Protein AF-A0AAJ1EVX5-F1 (afdb_monomer)

Organism: Mediterraneibacter gnavus (NCBI:txid33038)

Sequence (217 aa):
MYGNIDMERTAILLKELFDGSGYTVKDIQKILHLSCPQPIYRWFRGSILPSVDHLYVLSRLLKVRASLVFRWDTHLTKIKRRNVVFIVNASNRYTIAMTDIEPRNWNYYTMYISRVIHGVMQEMGYSEDQIGLYFKMSGDTTVTKTHGRKSVGGINRMVMNAQYFGEKLEKEAKYQWELSEYLNRDICQPEGFDAYGYPSELFKLDMERLVCCIVDI

Secondary structure (DSSP, 8-state):
-PPPP-HHHHHHHHHHHHHTTT--HHHHHHHTT-SSSHHHHHHTTTSSPPPHHHHHHHHHHHHHHHHHHT-EEEEEEEETTEEEEEEEETTT--EEEEES---S-HHHHHHHHHHHHHHHHHHTT--HHHHHHHHHHH-S--------HHHHHHHHHHHHHHGGGTTTS-SS-SB-HHHHHHHTTS-B--TT-SS-B-HHHHHHHHHHHHHHTTTT-

Radius of gyration: 20.0 Å; Cα contacts (8 Å, |Δi|>4): 231; chains: 1; bounding box: 47×36×56 Å

Structure (mmCIF, N/CA/C/O backbone):
data_AF-A0AAJ1EVX5-F1
#
_entry.id   AF-A0AAJ1EVX5-F1
#
loop_
_atom_site.group_PDB
_atom_site.id
_atom_site.type_symbol
_atom_site.label_atom_id
_atom_site.label_alt_id
_atom_site.label_comp_id
_atom_site.label_asym_id
_atom_site.label_entity_id
_atom_site.label_seq_id
_atom_site.pdbx_PDB_ins_code
_atom_site.Cartn_x
_atom_site.Cartn_y
_atom_site.Cartn_z
_atom_site.occupancy
_atom_site.B_iso_or_equiv
_atom_site.auth_seq_id
_atom_site.auth_comp_id
_atom_site.auth_asym_id
_atom_site.auth_atom_id
_atom_site.pdbx_PDB_model_num
ATOM 1 N N . MET A 1 1 ? 24.292 -22.771 -27.213 1.00 36.00 1 MET A N 1
ATOM 2 C CA . MET A 1 1 ? 24.251 -21.392 -27.743 1.00 36.00 1 MET A CA 1
ATOM 3 C C . MET A 1 1 ? 23.361 -20.585 -26.820 1.00 36.00 1 MET A C 1
ATOM 5 O O . MET A 1 1 ? 22.199 -20.945 -26.691 1.00 36.00 1 MET A O 1
ATOM 9 N N . TYR A 1 2 ? 23.892 -19.576 -26.128 1.00 45.59 2 TYR A N 1
ATOM 10 C CA . TYR A 1 2 ? 23.033 -18.589 -25.471 1.00 45.59 2 TYR A CA 1
ATOM 11 C C . TYR A 1 2 ? 22.280 -17.843 -26.577 1.00 45.59 2 TYR A C 1
ATOM 13 O O . TYR A 1 2 ? 22.913 -17.387 -27.530 1.00 45.59 2 TYR A O 1
ATOM 21 N N . GLY A 1 3 ? 20.947 -17.805 -26.509 1.00 57.31 3 GLY A N 1
ATOM 22 C CA . GLY A 1 3 ? 20.143 -17.036 -27.458 1.00 57.31 3 GLY A CA 1
ATOM 23 C C . GLY A 1 3 ? 20.587 -15.575 -27.439 1.00 57.31 3 GLY A C 1
ATOM 24 O O . GLY A 1 3 ? 20.873 -15.041 -26.367 1.00 57.31 3 GLY A O 1
ATOM 25 N N . ASN A 1 4 ? 20.698 -14.952 -28.615 1.00 74.00 4 ASN A N 1
ATOM 26 C CA . ASN A 1 4 ? 20.975 -13.520 -28.710 1.00 74.00 4 ASN A CA 1
ATOM 27 C C . ASN A 1 4 ? 19.974 -12.758 -27.833 1.00 7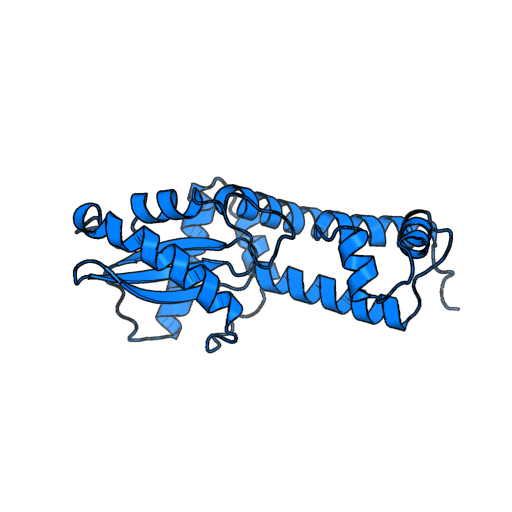4.00 4 ASN A C 1
ATOM 29 O O . ASN A 1 4 ? 18.768 -12.980 -27.938 1.00 74.00 4 ASN A O 1
ATOM 33 N N . ILE A 1 5 ? 20.484 -11.890 -26.957 1.00 74.44 5 ILE A N 1
ATOM 34 C CA . ILE A 1 5 ? 19.647 -11.033 -26.117 1.00 74.44 5 ILE A CA 1
ATOM 35 C C . ILE A 1 5 ? 18.904 -10.069 -27.041 1.00 74.44 5 ILE A C 1
ATOM 37 O O . ILE A 1 5 ? 19.527 -9.303 -27.777 1.00 74.44 5 ILE A O 1
ATOM 41 N N . ASP A 1 6 ? 17.576 -10.116 -26.997 1.00 85.00 6 ASP A N 1
ATOM 42 C CA . ASP A 1 6 ? 16.721 -9.180 -27.716 1.00 85.00 6 ASP A CA 1
ATOM 43 C C . ASP A 1 6 ? 16.747 -7.826 -26.995 1.00 85.00 6 ASP A C 1
ATOM 45 O O . ASP A 1 6 ? 16.141 -7.633 -25.936 1.00 85.00 6 ASP A O 1
ATOM 49 N N . MET A 1 7 ? 17.517 -6.898 -27.558 1.00 83.56 7 MET A N 1
ATOM 50 C CA . MET A 1 7 ? 17.726 -5.554 -27.021 1.00 83.56 7 MET A CA 1
ATOM 51 C C . MET A 1 7 ? 16.438 -4.731 -26.970 1.00 83.56 7 MET A C 1
ATOM 53 O O . MET A 1 7 ? 16.268 -3.920 -26.060 1.00 83.56 7 MET A O 1
ATOM 57 N N . GLU A 1 8 ? 15.540 -4.931 -27.934 1.00 85.25 8 GLU A N 1
ATOM 58 C CA . GLU A 1 8 ? 14.295 -4.179 -28.051 1.00 85.25 8 GLU A CA 1
ATOM 59 C C . GLU A 1 8 ? 13.296 -4.656 -27.000 1.00 85.25 8 GLU A C 1
ATOM 61 O O . GLU A 1 8 ? 12.806 -3.851 -26.205 1.00 85.25 8 GLU A O 1
ATOM 66 N N . ARG A 1 9 ? 13.106 -5.975 -26.881 1.00 82.44 9 ARG A N 1
ATOM 67 C CA . ARG A 1 9 ? 12.288 -6.556 -25.805 1.00 82.44 9 ARG A CA 1
ATOM 68 C C . ARG A 1 9 ? 12.836 -6.227 -24.424 1.00 82.44 9 ARG A C 1
ATOM 70 O O . ARG A 1 9 ? 12.069 -5.909 -23.523 1.00 82.44 9 ARG A O 1
ATOM 77 N N . THR A 1 10 ? 14.158 -6.252 -24.253 1.00 83.50 10 THR A N 1
ATOM 78 C CA . THR A 1 10 ? 14.783 -5.899 -22.969 1.00 83.50 10 THR A CA 1
ATOM 79 C C . THR A 1 10 ? 14.535 -4.434 -22.607 1.00 83.50 10 THR A C 1
ATOM 81 O O . THR A 1 10 ? 14.306 -4.121 -21.440 1.00 83.50 10 THR A O 1
ATOM 84 N N . ALA A 1 11 ? 14.560 -3.527 -23.586 1.00 86.00 11 ALA A N 1
ATOM 85 C CA . ALA A 1 11 ? 14.279 -2.112 -23.371 1.00 86.00 11 ALA A CA 1
ATOM 86 C C . ALA A 1 11 ? 12.820 -1.849 -22.992 1.00 86.00 11 ALA A C 1
ATOM 88 O O . ALA A 1 11 ? 12.575 -1.069 -22.070 1.00 86.00 11 ALA A O 1
ATOM 89 N N . ILE A 1 12 ? 11.884 -2.513 -23.679 1.00 85.00 12 ILE A N 1
ATOM 90 C CA . ILE A 1 12 ? 10.448 -2.463 -23.380 1.00 85.00 12 ILE A CA 1
ATOM 91 C C . ILE A 1 12 ? 10.212 -2.946 -21.949 1.00 85.00 12 ILE A C 1
ATOM 93 O O . ILE A 1 12 ? 9.718 -2.175 -21.130 1.00 85.00 12 ILE A O 1
ATOM 97 N N . LEU A 1 13 ? 10.708 -4.141 -21.615 1.00 81.94 13 LEU A N 1
ATOM 98 C CA . LEU A 1 13 ? 10.552 -4.727 -20.286 1.00 81.94 13 LEU A CA 1
ATOM 99 C C . LEU A 1 13 ? 11.166 -3.848 -19.190 1.00 81.94 13 LEU A C 1
ATOM 101 O O . LEU A 1 13 ? 10.558 -3.634 -18.145 1.00 81.94 13 LEU A O 1
ATOM 105 N N . LEU A 1 14 ? 12.374 -3.313 -19.404 1.00 83.38 14 LEU A N 1
ATOM 106 C CA . LEU A 1 14 ? 12.984 -2.390 -18.445 1.00 83.38 14 LEU A CA 1
ATOM 107 C C . LEU A 1 14 ? 12.084 -1.177 -18.230 1.00 83.38 14 LEU A C 1
ATOM 109 O O . LEU A 1 14 ? 11.813 -0.824 -17.086 1.00 83.38 14 LEU A O 1
ATOM 113 N N . LYS A 1 15 ? 11.615 -0.552 -19.310 1.00 83.88 15 LYS A N 1
ATOM 114 C CA . LYS A 1 15 ? 10.770 0.635 -19.230 1.00 83.88 15 LYS A CA 1
ATOM 115 C C . LYS A 1 15 ? 9.461 0.347 -18.489 1.00 83.88 15 LYS A C 1
ATOM 117 O O . LYS A 1 15 ? 9.135 1.096 -17.576 1.00 83.88 15 LYS A O 1
ATOM 122 N N . GLU A 1 16 ? 8.783 -0.755 -18.793 1.00 77.44 16 GLU A N 1
ATOM 123 C CA . GLU A 1 16 ? 7.558 -1.186 -18.103 1.00 77.44 16 GLU A CA 1
ATOM 124 C C . GLU A 1 16 ? 7.793 -1.440 -16.613 1.00 77.44 16 GLU A C 1
ATOM 126 O O . GLU A 1 16 ? 7.030 -0.965 -15.773 1.00 77.44 16 GLU A O 1
ATOM 131 N N . LEU A 1 17 ? 8.894 -2.107 -16.256 1.00 75.06 17 LEU A N 1
ATOM 132 C CA . LEU A 1 17 ? 9.275 -2.320 -14.860 1.00 75.06 17 LEU A CA 1
ATOM 133 C C . LEU A 1 17 ? 9.544 -0.997 -14.128 1.00 75.06 17 LEU A C 1
ATOM 135 O O . LEU A 1 17 ? 9.236 -0.867 -12.943 1.00 75.06 17 LEU A O 1
ATOM 139 N N . PHE A 1 18 ? 10.113 0.007 -14.797 1.00 78.00 18 PHE A N 1
ATOM 140 C CA . PHE A 1 18 ? 10.318 1.324 -14.194 1.00 78.00 18 PHE A CA 1
ATOM 141 C C . PHE A 1 18 ? 9.024 2.124 -14.074 1.00 78.00 18 PHE A C 1
ATOM 143 O O . PHE A 1 18 ? 8.750 2.646 -12.992 1.00 78.00 18 PHE A O 1
ATOM 150 N N . ASP A 1 19 ? 8.210 2.158 -15.123 1.00 72.19 19 ASP A N 1
ATOM 151 C CA . ASP A 1 19 ? 6.930 2.865 -15.146 1.00 72.19 19 ASP A CA 1
ATOM 152 C C . ASP A 1 19 ? 5.967 2.263 -14.104 1.00 72.19 19 ASP A C 1
ATOM 154 O O . ASP A 1 19 ? 5.423 2.978 -13.259 1.00 72.19 19 ASP A O 1
ATOM 158 N N . GLY A 1 20 ? 5.860 0.932 -14.068 1.00 64.94 20 GLY A N 1
ATOM 159 C CA . GLY A 1 20 ? 5.059 0.171 -13.104 1.00 64.94 20 GLY A CA 1
ATOM 160 C C . GLY A 1 20 ? 5.637 0.148 -11.691 1.00 64.94 20 GLY A C 1
ATOM 161 O O . GLY A 1 20 ? 4.958 -0.226 -10.741 1.00 64.94 20 GLY A O 1
ATOM 162 N N . SER A 1 21 ? 6.873 0.599 -11.508 1.00 67.19 21 SER A N 1
ATOM 163 C CA . SER A 1 21 ? 7.402 0.808 -10.174 1.00 67.19 21 SER A CA 1
ATOM 164 C C . SER A 1 21 ? 7.174 2.271 -9.757 1.00 67.19 21 SER A C 1
ATOM 166 O O . SER A 1 21 ? 6.907 2.536 -8.597 1.00 67.19 21 SER A O 1
ATOM 168 N N . GLY A 1 22 ? 7.213 3.267 -10.633 1.00 66.06 22 GLY A N 1
ATOM 169 C CA . GLY A 1 22 ? 7.030 4.668 -10.224 1.00 66.06 22 GLY A CA 1
ATOM 170 C C . GLY A 1 22 ? 8.304 5.354 -9.730 1.00 66.06 22 GLY A C 1
ATOM 171 O O . GLY A 1 22 ? 8.199 6.396 -9.092 1.00 66.06 22 GLY A O 1
ATOM 172 N N . TYR A 1 23 ? 9.484 4.796 -10.045 1.00 75.38 23 TYR A N 1
ATOM 173 C CA . TYR A 1 23 ? 10.749 5.529 -9.942 1.00 75.38 23 TYR A CA 1
ATOM 174 C C . TYR A 1 23 ? 10.870 6.526 -11.089 1.00 75.38 23 TYR A C 1
ATOM 176 O O . TYR A 1 23 ? 10.710 6.154 -12.253 1.00 75.38 23 TYR A O 1
ATOM 184 N N . THR A 1 24 ? 11.260 7.767 -10.800 1.00 82.50 24 THR A N 1
ATOM 185 C CA . THR A 1 24 ? 11.613 8.695 -11.879 1.00 82.50 24 THR A CA 1
ATOM 186 C C . THR A 1 24 ? 13.023 8.417 -12.406 1.00 82.50 24 THR A C 1
ATOM 188 O O . THR A 1 24 ? 13.892 7.891 -11.706 1.00 82.50 24 THR A O 1
ATOM 191 N N . VAL A 1 25 ? 13.317 8.871 -13.629 1.00 88.50 25 VAL A N 1
ATOM 192 C CA . VAL A 1 25 ? 14.681 8.820 -14.193 1.00 88.50 25 VAL A CA 1
ATOM 193 C C . VAL A 1 25 ? 15.708 9.498 -13.273 1.00 88.50 25 VAL A C 1
ATOM 195 O O . VAL A 1 25 ? 16.851 9.049 -13.193 1.00 88.50 25 VAL A O 1
ATOM 198 N N . LYS A 1 26 ? 15.315 10.547 -12.535 1.00 85.38 26 LYS A N 1
ATOM 199 C CA . LYS A 1 26 ? 16.205 11.234 -11.585 1.00 85.38 26 LYS A CA 1
ATOM 200 C C . LYS A 1 26 ? 16.541 10.364 -10.375 1.00 85.38 26 LYS A C 1
ATOM 202 O O . LYS A 1 26 ? 17.670 10.431 -9.890 1.00 85.38 26 LYS A O 1
ATOM 207 N N . ASP A 1 27 ? 15.599 9.560 -9.897 1.00 84.00 27 ASP A N 1
ATOM 208 C CA . ASP A 1 27 ? 15.819 8.671 -8.754 1.00 84.00 27 ASP A CA 1
ATOM 209 C C . ASP A 1 27 ? 16.742 7.528 -9.153 1.00 84.00 27 ASP A C 1
ATOM 211 O O . ASP A 1 27 ? 17.748 7.286 -8.489 1.00 84.00 27 ASP A O 1
ATOM 215 N N . ILE A 1 28 ? 16.491 6.927 -10.317 1.00 88.06 28 ILE A N 1
ATOM 216 C CA . ILE A 1 28 ? 17.347 5.883 -10.892 1.00 88.06 28 ILE A CA 1
ATOM 217 C C . ILE A 1 28 ? 18.766 6.416 -11.099 1.00 88.06 28 ILE A C 1
ATOM 219 O O . ILE A 1 28 ? 19.732 5.759 -10.719 1.00 88.06 28 ILE A O 1
ATOM 223 N N . GLN A 1 29 ? 18.907 7.629 -11.641 1.00 92.38 29 GLN A N 1
ATOM 224 C CA . GLN A 1 29 ? 20.209 8.267 -11.818 1.00 92.38 29 GLN A CA 1
ATOM 225 C C . GLN A 1 29 ? 20.957 8.392 -10.484 1.00 92.38 29 GLN A C 1
ATOM 227 O O . GLN A 1 29 ? 22.133 8.040 -10.409 1.00 92.38 29 GLN A O 1
ATOM 232 N N . LYS A 1 30 ? 20.287 8.881 -9.432 1.00 88.56 30 LYS A N 1
ATOM 233 C CA . LYS A 1 30 ? 20.889 9.052 -8.102 1.00 88.56 30 LYS A CA 1
ATOM 234 C C . LYS A 1 30 ? 21.264 7.719 -7.464 1.00 88.56 30 LYS A C 1
ATOM 236 O O . LYS A 1 30 ? 22.359 7.613 -6.920 1.00 88.56 30 LYS A O 1
ATOM 241 N N . ILE A 1 31 ? 20.382 6.722 -7.532 1.00 87.75 31 ILE A N 1
ATOM 242 C CA . ILE A 1 31 ? 20.588 5.408 -6.910 1.00 87.75 31 ILE A CA 1
ATOM 243 C C . ILE A 1 31 ? 21.719 4.642 -7.601 1.00 87.75 31 ILE A C 1
ATOM 245 O O . ILE A 1 31 ? 22.522 3.994 -6.939 1.00 87.75 31 ILE A O 1
ATOM 249 N N . LEU A 1 32 ? 21.805 4.741 -8.928 1.00 89.94 32 LEU A N 1
ATOM 250 C CA . LEU A 1 32 ? 22.880 4.130 -9.708 1.00 89.94 32 LEU A CA 1
ATOM 251 C C . LEU A 1 32 ? 24.155 4.986 -9.745 1.00 89.94 32 LEU A C 1
ATOM 253 O O . LEU A 1 32 ? 25.101 4.628 -10.438 1.00 89.94 32 LEU A O 1
ATOM 257 N N . HIS A 1 33 ? 24.185 6.116 -9.030 1.00 90.88 33 HIS A N 1
ATOM 258 C CA . HIS A 1 33 ? 25.313 7.051 -8.998 1.00 90.88 33 HIS A CA 1
ATOM 259 C C . HIS A 1 33 ? 25.796 7.486 -10.395 1.00 90.88 33 HIS A C 1
ATOM 261 O O . HIS A 1 33 ? 26.986 7.698 -10.631 1.00 90.88 33 HIS A O 1
ATOM 267 N N . LEU A 1 34 ? 24.863 7.642 -11.338 1.00 92.31 34 LEU A N 1
ATOM 268 C CA . LEU A 1 34 ? 25.168 8.072 -12.697 1.00 92.31 34 LEU A CA 1
ATOM 269 C C . LEU A 1 34 ? 25.398 9.585 -12.744 1.00 92.31 34 LEU A C 1
ATOM 271 O O . LEU A 1 34 ? 24.609 10.381 -12.226 1.00 92.31 34 LEU A O 1
ATOM 275 N N . SER A 1 35 ? 26.444 9.998 -13.457 1.00 93.56 35 SER A N 1
ATOM 276 C CA . SER A 1 35 ? 26.771 11.415 -13.656 1.00 93.56 35 SER A CA 1
ATOM 277 C C . SER A 1 35 ? 25.670 12.192 -14.388 1.00 93.56 35 SER A C 1
ATOM 279 O O . SER A 1 35 ? 25.504 13.389 -14.167 1.00 93.56 35 SER A O 1
ATOM 281 N N . CYS A 1 36 ? 24.892 11.522 -15.240 1.00 93.25 36 CYS A N 1
ATOM 282 C CA . CYS A 1 36 ? 23.789 12.107 -15.998 1.00 93.25 36 CYS A CA 1
ATOM 283 C C . CYS A 1 36 ? 22.684 11.063 -16.263 1.00 93.25 36 CYS A C 1
ATOM 285 O O . CYS A 1 36 ? 22.958 9.864 -16.210 1.00 93.25 36 CYS A O 1
ATOM 287 N N . PRO A 1 37 ? 21.445 11.478 -16.590 1.00 95.06 37 PRO A N 1
ATOM 288 C CA . PRO A 1 37 ? 20.340 10.551 -16.859 1.00 95.06 37 PRO A CA 1
ATOM 289 C C . PRO A 1 37 ? 20.429 9.881 -18.242 1.00 95.06 37 PRO A C 1
ATOM 291 O O . PRO A 1 37 ? 19.661 8.972 -18.551 1.00 95.06 37 PRO A O 1
ATOM 294 N N . GLN A 1 38 ? 21.363 10.317 -19.095 1.00 94.88 38 GLN A N 1
ATOM 295 C CA . GLN A 1 38 ? 21.459 9.884 -20.489 1.00 94.88 38 GLN A CA 1
ATOM 296 C C . GLN A 1 38 ? 21.607 8.364 -20.689 1.00 94.88 38 GLN A C 1
ATOM 298 O O . GLN A 1 38 ? 20.997 7.854 -21.630 1.00 94.88 38 GLN A O 1
ATOM 303 N N . PRO A 1 39 ? 22.369 7.611 -19.867 1.00 93.81 39 PRO A N 1
ATOM 304 C CA . PRO A 1 39 ? 22.440 6.155 -19.990 1.00 93.81 39 PRO A CA 1
ATOM 305 C C . PRO A 1 39 ? 21.071 5.482 -19.835 1.00 93.81 39 PRO A C 1
ATOM 307 O O . PRO A 1 39 ? 20.754 4.580 -20.601 1.00 93.81 39 PRO A O 1
ATOM 310 N N . ILE A 1 40 ? 20.224 5.984 -18.932 1.00 93.25 40 ILE A N 1
ATOM 311 C CA . ILE A 1 40 ? 18.890 5.430 -18.664 1.00 93.25 40 ILE A CA 1
ATOM 312 C C . ILE A 1 40 ? 17.988 5.582 -19.892 1.00 93.25 40 ILE A C 1
ATOM 314 O O . ILE A 1 40 ? 17.377 4.617 -20.344 1.00 93.25 40 ILE A O 1
ATOM 318 N N . TYR A 1 41 ? 17.973 6.766 -20.513 1.00 93.12 41 TYR A N 1
ATOM 319 C CA . TYR A 1 41 ? 17.218 6.975 -21.753 1.00 93.12 41 TYR A CA 1
ATOM 320 C C . TYR A 1 41 ? 17.713 6.100 -22.909 1.00 93.12 41 TYR A C 1
ATOM 322 O O . TYR A 1 41 ? 16.924 5.719 -23.771 1.00 93.12 41 TYR A O 1
ATOM 330 N N . ARG A 1 42 ? 19.011 5.773 -22.945 1.00 93.44 42 ARG A N 1
ATOM 331 C CA . ARG A 1 42 ? 19.566 4.846 -23.938 1.00 93.44 42 ARG A CA 1
ATOM 332 C C . ARG A 1 42 ? 19.125 3.403 -23.693 1.00 93.44 42 ARG A C 1
ATOM 334 O O . ARG A 1 42 ? 18.879 2.706 -24.679 1.00 93.44 42 ARG A O 1
ATOM 341 N N . TRP A 1 43 ? 18.976 2.989 -22.431 1.00 93.50 43 TRP A N 1
ATOM 342 C CA . TRP A 1 43 ? 18.411 1.686 -22.057 1.00 93.50 43 TRP A CA 1
ATOM 343 C C . TRP A 1 43 ? 16.966 1.555 -22.531 1.00 93.50 43 TRP A C 1
ATOM 345 O O . TRP A 1 43 ? 16.638 0.587 -23.203 1.00 93.50 43 TRP A O 1
ATOM 355 N N . PHE A 1 44 ? 16.132 2.573 -22.298 1.00 90.44 44 PHE A N 1
ATOM 356 C CA . PHE A 1 44 ? 14.719 2.569 -22.716 1.00 90.44 44 PHE A CA 1
ATOM 357 C C . PHE A 1 44 ? 14.508 2.595 -24.232 1.00 90.44 44 PHE A C 1
ATOM 359 O O . PHE A 1 44 ? 13.405 2.347 -24.704 1.00 90.44 44 PHE A O 1
ATOM 366 N N . ARG A 1 45 ? 15.553 2.913 -25.001 1.00 90.88 45 ARG A N 1
ATOM 367 C CA . ARG A 1 45 ? 15.546 2.880 -26.470 1.00 90.88 45 ARG A CA 1
ATOM 368 C C . ARG A 1 45 ? 16.226 1.634 -27.045 1.00 90.88 45 ARG A C 1
ATOM 370 O O . ARG A 1 45 ? 16.440 1.586 -28.249 1.00 90.88 45 ARG A O 1
ATOM 377 N N . GLY A 1 46 ? 16.669 0.692 -26.207 1.00 89.56 46 GLY A N 1
ATOM 378 C CA . GLY A 1 46 ? 17.369 -0.523 -26.651 1.00 89.56 46 GLY A CA 1
ATOM 379 C C . GLY A 1 46 ? 18.735 -0.273 -27.287 1.00 89.56 46 GLY A C 1
ATOM 380 O O . GLY A 1 46 ? 19.296 -1.158 -27.920 1.00 89.56 46 GLY A O 1
ATOM 381 N N . SER A 1 47 ? 19.296 0.927 -27.118 1.00 90.75 47 SER A N 1
ATOM 382 C CA . SER A 1 47 ? 20.571 1.304 -27.747 1.00 90.75 47 SER A CA 1
ATOM 383 C C . SER A 1 47 ? 21.801 0.822 -26.972 1.00 90.75 47 SER A C 1
ATOM 385 O O . SER A 1 47 ? 22.894 0.748 -27.526 1.00 90.75 47 SER A O 1
ATOM 387 N N . ILE A 1 48 ? 21.636 0.508 -25.685 1.00 90.56 48 ILE A N 1
ATOM 388 C CA . ILE A 1 48 ? 22.660 -0.083 -24.816 1.00 90.56 48 ILE A CA 1
ATOM 389 C C . ILE A 1 48 ? 21.968 -0.816 -23.661 1.00 90.56 48 ILE A C 1
ATOM 391 O O . ILE A 1 48 ? 20.851 -0.452 -23.301 1.00 90.56 48 ILE A O 1
ATOM 395 N N . LEU A 1 49 ? 22.614 -1.825 -23.071 1.00 87.69 49 LEU A N 1
ATOM 396 C CA . LEU A 1 49 ? 22.137 -2.463 -21.839 1.00 87.69 49 LEU A CA 1
ATOM 397 C C . LEU A 1 49 ? 22.739 -1.790 -20.598 1.00 87.69 49 LEU A C 1
ATOM 399 O O . LEU A 1 49 ? 23.845 -1.240 -20.666 1.00 87.69 49 LEU A O 1
ATOM 403 N N . PRO A 1 50 ? 22.058 -1.845 -19.441 1.00 90.44 50 PRO A N 1
ATOM 404 C CA . PRO A 1 50 ? 22.716 -1.576 -18.173 1.00 90.44 50 PRO A CA 1
ATOM 405 C C . PRO A 1 50 ? 23.827 -2.612 -17.939 1.00 90.44 50 PRO A C 1
ATOM 407 O O . PRO A 1 50 ? 23.747 -3.747 -18.411 1.00 90.44 50 PRO A O 1
ATOM 410 N N . SER A 1 51 ? 24.875 -2.230 -17.207 1.00 91.38 51 SER A N 1
ATOM 411 C CA . SER A 1 51 ? 25.901 -3.186 -16.779 1.00 91.38 51 SER A CA 1
ATOM 412 C C . SER A 1 51 ? 25.293 -4.255 -15.868 1.00 91.38 51 SER A C 1
ATOM 414 O O . SER A 1 51 ? 24.218 -4.056 -15.300 1.00 91.38 51 SER A O 1
ATOM 416 N N . VAL A 1 52 ? 26.003 -5.368 -15.672 1.00 86.50 52 VAL A N 1
ATOM 417 C CA . VAL A 1 52 ? 25.584 -6.418 -14.726 1.00 86.50 52 VAL A CA 1
ATOM 418 C C . VAL A 1 52 ? 25.377 -5.845 -13.320 1.00 86.50 52 VAL A C 1
ATOM 420 O O . VAL A 1 52 ? 24.382 -6.167 -12.676 1.00 86.50 52 VAL A O 1
ATOM 423 N N . ASP A 1 53 ? 26.243 -4.928 -12.879 1.00 87.75 53 ASP A N 1
ATOM 424 C CA . ASP A 1 53 ? 26.108 -4.260 -11.579 1.00 87.75 53 ASP A CA 1
ATOM 425 C C . ASP A 1 53 ? 24.844 -3.398 -11.503 1.00 87.75 53 ASP A C 1
ATOM 427 O O . ASP A 1 53 ? 24.085 -3.484 -10.535 1.00 87.75 53 ASP A O 1
ATOM 431 N N . HIS A 1 54 ? 24.568 -2.602 -12.542 1.00 90.44 54 HIS A N 1
ATOM 432 C CA . HIS A 1 54 ? 23.343 -1.808 -12.595 1.00 90.44 54 HIS A CA 1
ATOM 433 C C . HIS A 1 54 ? 22.108 -2.709 -12.643 1.00 90.44 54 HIS A C 1
ATOM 435 O O . HIS A 1 54 ? 21.178 -2.480 -11.879 1.00 90.44 54 HIS A O 1
ATOM 441 N N . LEU A 1 55 ? 22.102 -3.767 -13.459 1.00 86.56 55 LEU A N 1
ATOM 442 C CA . LEU A 1 55 ? 21.009 -4.744 -13.498 1.00 86.56 55 LEU A CA 1
ATOM 443 C C . LEU A 1 55 ? 20.783 -5.395 -12.132 1.00 86.56 55 LEU A C 1
ATOM 445 O O . LEU A 1 55 ? 19.639 -5.529 -11.698 1.00 86.56 55 LEU A O 1
ATOM 449 N N . TYR A 1 56 ? 21.852 -5.749 -11.419 1.00 82.88 56 TYR A N 1
ATOM 450 C CA . TYR A 1 56 ? 21.752 -6.314 -10.080 1.00 82.88 56 TYR A CA 1
ATOM 451 C C . TYR A 1 56 ? 21.104 -5.327 -9.101 1.00 82.88 56 TYR A C 1
ATOM 453 O O . TYR A 1 56 ? 20.138 -5.684 -8.421 1.00 82.88 56 TYR A O 1
ATOM 461 N N . VAL A 1 57 ? 21.559 -4.071 -9.074 1.00 85.69 57 VAL A N 1
ATOM 462 C CA . VAL A 1 57 ? 20.975 -3.020 -8.223 1.00 85.69 57 VAL A CA 1
ATOM 463 C C . VAL A 1 57 ? 19.505 -2.778 -8.577 1.00 85.69 57 VAL A C 1
ATOM 465 O O . VAL A 1 57 ? 18.657 -2.777 -7.686 1.00 85.69 57 VAL A O 1
ATOM 468 N N . LEU A 1 58 ? 19.178 -2.654 -9.864 1.00 84.94 58 LEU A N 1
ATOM 469 C CA . LEU A 1 58 ? 17.811 -2.453 -10.346 1.00 84.94 58 LEU A CA 1
ATOM 470 C C . LEU A 1 58 ? 16.888 -3.609 -9.966 1.00 84.94 58 LEU A C 1
ATOM 472 O O . LEU A 1 58 ? 15.810 -3.379 -9.419 1.00 84.94 58 LEU A O 1
ATOM 476 N N . SER A 1 59 ? 17.335 -4.851 -10.162 1.00 81.12 59 SER A N 1
ATOM 477 C CA . SER A 1 59 ? 16.565 -6.037 -9.780 1.00 81.12 59 SER A CA 1
ATOM 478 C C . SER A 1 59 ? 16.242 -6.049 -8.284 1.00 81.12 59 SER A C 1
ATOM 480 O O . SER A 1 59 ? 15.136 -6.414 -7.886 1.00 81.12 59 SER A O 1
ATOM 482 N N . ARG A 1 60 ? 17.180 -5.598 -7.439 1.00 79.25 60 ARG A N 1
ATOM 483 C CA . ARG A 1 60 ? 16.968 -5.491 -5.995 1.00 79.25 60 ARG A CA 1
ATOM 484 C C . ARG A 1 60 ? 15.999 -4.374 -5.638 1.00 79.25 60 ARG A C 1
ATOM 486 O O . ARG A 1 60 ? 15.148 -4.599 -4.789 1.00 79.25 60 ARG A O 1
ATOM 493 N N . LEU A 1 61 ? 16.102 -3.207 -6.267 1.00 76.50 61 LEU A N 1
ATOM 494 C CA . LEU A 1 61 ? 15.200 -2.079 -6.006 1.00 76.50 61 LEU A CA 1
ATOM 495 C C . LEU A 1 61 ? 13.751 -2.423 -6.352 1.00 76.50 61 LEU A C 1
ATOM 497 O O . LEU A 1 61 ? 12.858 -2.227 -5.529 1.00 76.50 61 LEU A O 1
ATOM 501 N N . LEU A 1 62 ? 13.537 -2.992 -7.540 1.00 74.00 62 LEU A N 1
ATOM 502 C CA . LEU A 1 62 ? 12.214 -3.398 -8.009 1.00 74.00 62 LEU A CA 1
ATOM 503 C C . LEU A 1 62 ? 11.607 -4.467 -7.090 1.00 74.00 62 LEU A C 1
ATOM 505 O O . LEU A 1 62 ? 10.462 -4.333 -6.663 1.00 74.00 62 LEU A O 1
ATOM 509 N N . LYS A 1 63 ? 12.400 -5.472 -6.685 1.00 74.19 63 LYS A N 1
ATOM 510 C CA . LYS A 1 63 ? 11.965 -6.488 -5.710 1.00 74.19 63 LYS A CA 1
ATOM 511 C C . LYS A 1 63 ? 11.646 -5.900 -4.337 1.00 74.19 63 LYS A C 1
ATOM 513 O O . LYS A 1 63 ? 10.653 -6.288 -3.727 1.00 74.19 63 LYS A O 1
ATOM 518 N N . VAL A 1 64 ? 12.469 -4.973 -3.838 1.00 70.44 64 VAL A N 1
ATOM 519 C CA . VAL A 1 64 ? 12.240 -4.326 -2.538 1.00 70.44 64 VAL A CA 1
ATOM 520 C C . VAL A 1 64 ? 10.914 -3.576 -2.552 1.00 70.44 64 VAL A C 1
ATOM 522 O O . VAL A 1 64 ? 10.125 -3.763 -1.631 1.00 70.44 64 VAL A O 1
ATOM 525 N N . ARG A 1 65 ? 10.608 -2.800 -3.596 1.00 70.56 65 ARG A N 1
ATOM 526 C CA . ARG A 1 65 ? 9.334 -2.072 -3.633 1.00 70.56 65 ARG A CA 1
ATOM 527 C C . ARG A 1 65 ? 8.123 -2.958 -3.867 1.00 70.56 65 ARG A C 1
ATOM 529 O O . ARG A 1 65 ? 7.129 -2.760 -3.179 1.00 70.56 65 ARG A O 1
ATOM 536 N N . ALA A 1 66 ? 8.228 -3.982 -4.714 1.00 74.25 66 ALA A N 1
ATOM 537 C CA . ALA A 1 66 ? 7.174 -4.989 -4.830 1.00 74.25 66 ALA A CA 1
ATOM 538 C C . ALA A 1 66 ? 6.853 -5.625 -3.463 1.00 74.25 66 ALA A C 1
ATOM 540 O O . ALA A 1 66 ? 5.692 -5.793 -3.107 1.00 74.25 66 ALA A O 1
ATOM 541 N N . SER A 1 67 ? 7.874 -5.886 -2.636 1.00 81.62 67 SER A N 1
ATOM 542 C CA . SER A 1 67 ? 7.669 -6.447 -1.294 1.00 81.62 67 SER A CA 1
ATOM 543 C C . SER A 1 67 ? 6.965 -5.506 -0.306 1.00 81.62 67 SER A C 1
ATOM 545 O O . SER A 1 67 ? 6.350 -5.982 0.647 1.00 81.62 67 SER A O 1
ATOM 547 N N . LEU A 1 68 ? 7.030 -4.183 -0.506 1.00 85.94 68 LEU A N 1
ATOM 548 C CA . LEU A 1 68 ? 6.360 -3.219 0.374 1.00 85.94 68 LEU A CA 1
ATOM 549 C C . LEU A 1 68 ? 4.838 -3.261 0.211 1.00 85.94 68 LEU A C 1
ATOM 551 O O . LEU A 1 68 ? 4.126 -3.045 1.188 1.00 85.94 68 LEU A O 1
ATOM 555 N N . VAL A 1 69 ? 4.342 -3.574 -0.990 1.00 89.56 69 VAL A N 1
ATOM 556 C CA . VAL A 1 69 ? 2.901 -3.639 -1.296 1.00 89.56 69 VAL A CA 1
ATOM 557 C C . VAL A 1 69 ? 2.201 -4.724 -0.470 1.00 89.56 69 VAL A C 1
ATOM 559 O O . VAL A 1 69 ? 1.050 -4.557 -0.061 1.00 89.56 69 VAL A O 1
ATOM 562 N N . PHE A 1 70 ? 2.920 -5.802 -0.154 1.00 90.44 70 PHE A N 1
ATOM 563 C CA . PHE A 1 70 ? 2.438 -6.925 0.656 1.00 90.44 70 PHE A CA 1
ATOM 564 C C . PHE A 1 70 ? 2.724 -6.774 2.155 1.00 90.44 70 PHE A C 1
ATOM 566 O O . PHE A 1 70 ? 2.290 -7.599 2.959 1.00 90.44 70 PHE A O 1
ATOM 573 N N . ARG A 1 71 ? 3.459 -5.733 2.563 1.00 89.69 71 ARG A N 1
ATOM 574 C CA . ARG A 1 71 ? 3.811 -5.505 3.966 1.00 89.69 71 ARG A CA 1
ATOM 575 C C . ARG A 1 71 ? 2.779 -4.607 4.637 1.00 89.69 71 ARG A C 1
ATOM 577 O O . ARG A 1 71 ? 2.536 -3.485 4.200 1.00 89.69 71 ARG A O 1
ATOM 584 N N . TRP A 1 72 ? 2.270 -5.075 5.771 1.00 90.44 72 TRP A N 1
ATOM 585 C CA . TRP A 1 72 ? 1.381 -4.317 6.645 1.00 90.44 72 TRP A CA 1
ATOM 586 C C . TRP A 1 72 ? 1.995 -4.185 8.038 1.00 90.44 72 TRP A C 1
ATOM 588 O O . TRP A 1 72 ? 2.298 -5.182 8.694 1.00 90.44 72 TRP A O 1
ATOM 598 N N . ASP A 1 73 ? 2.174 -2.947 8.485 1.00 86.75 73 ASP A N 1
ATOM 599 C CA . ASP A 1 73 ? 2.658 -2.606 9.817 1.00 86.75 73 ASP A CA 1
ATOM 600 C C . ASP A 1 73 ? 1.468 -2.419 10.765 1.00 86.75 73 ASP A C 1
ATOM 602 O O . ASP A 1 73 ? 0.505 -1.724 10.443 1.00 86.75 73 ASP A O 1
ATOM 606 N N . THR A 1 74 ? 1.540 -2.990 11.969 1.00 86.06 74 THR A N 1
ATOM 607 C CA . THR A 1 74 ? 0.522 -2.762 13.004 1.00 86.06 74 THR A CA 1
ATOM 608 C C . THR A 1 74 ? 1.041 -1.856 14.109 1.00 86.06 74 THR A C 1
ATOM 610 O O . THR A 1 74 ? 2.115 -2.106 14.659 1.00 86.06 74 THR A O 1
ATOM 613 N N . HIS A 1 75 ? 0.260 -0.852 14.494 1.00 84.88 75 HIS A N 1
ATOM 614 C CA . HIS A 1 75 ? 0.598 0.088 15.554 1.00 84.88 75 HIS A CA 1
ATOM 615 C C . HIS A 1 75 ? -0.547 0.235 16.556 1.00 84.88 75 HIS A C 1
ATOM 617 O O . HIS A 1 75 ? -1.635 0.677 16.204 1.00 84.88 75 HIS A O 1
ATOM 623 N N . LEU A 1 76 ? -0.290 -0.102 17.819 1.00 84.50 76 LEU A N 1
ATOM 624 C CA . LEU A 1 76 ? -1.252 0.048 18.908 1.00 84.50 76 LEU A CA 1
ATOM 625 C C . LEU A 1 76 ? -0.999 1.361 19.655 1.00 84.50 76 LEU A C 1
ATOM 627 O O . LEU A 1 76 ? 0.099 1.589 20.160 1.00 84.50 76 LEU A O 1
ATOM 631 N N . THR A 1 77 ? -2.035 2.183 19.792 1.00 85.19 77 THR A N 1
ATOM 632 C CA . THR A 1 77 ? -2.005 3.410 20.593 1.00 85.19 77 THR A CA 1
ATOM 633 C C . THR A 1 77 ? -3.293 3.585 21.397 1.00 85.19 77 THR A C 1
ATOM 635 O O . THR A 1 77 ? -4.229 2.794 21.283 1.00 85.19 77 THR A O 1
ATOM 638 N N . LYS A 1 78 ? -3.347 4.618 22.240 1.00 85.12 78 LYS A N 1
ATOM 639 C CA . LYS A 1 78 ? -4.556 5.012 22.968 1.00 85.12 78 LYS A CA 1
ATOM 640 C C . LYS A 1 78 ? -5.102 6.330 22.433 1.00 85.12 78 LYS A C 1
ATOM 642 O O . LYS A 1 78 ? -4.369 7.313 22.344 1.00 85.12 78 LYS A O 1
ATOM 647 N N . ILE A 1 79 ? -6.403 6.365 22.157 1.00 85.94 79 ILE A N 1
ATOM 648 C CA . ILE A 1 79 ? -7.155 7.575 21.796 1.00 85.94 79 ILE A CA 1
ATOM 649 C C . ILE A 1 79 ? -8.297 7.723 22.800 1.00 85.94 79 ILE A C 1
ATOM 651 O O . ILE A 1 79 ? -9.096 6.804 22.961 1.00 85.94 79 ILE A O 1
ATOM 655 N N . LYS A 1 80 ? -8.330 8.841 23.544 1.00 79.56 80 LYS A N 1
ATOM 656 C CA . LYS A 1 80 ? -9.300 9.117 24.632 1.00 79.56 80 LYS A CA 1
ATOM 657 C C . LYS A 1 80 ? -9.638 7.876 25.494 1.00 79.56 80 LYS A C 1
ATOM 659 O O . LYS A 1 80 ? -10.795 7.592 25.782 1.00 79.56 80 LYS A O 1
ATOM 664 N N . ARG A 1 81 ? -8.596 7.155 25.944 1.00 80.62 81 ARG A N 1
ATOM 665 C CA . ARG A 1 81 ? -8.633 5.944 26.807 1.00 80.62 81 ARG A CA 1
ATOM 666 C C . ARG A 1 81 ? -9.071 4.631 26.138 1.00 80.62 81 ARG A C 1
ATOM 668 O O . ARG A 1 81 ? -9.025 3.606 26.813 1.00 80.62 81 ARG A O 1
ATOM 675 N N . ARG A 1 82 ? -9.403 4.618 24.844 1.00 85.00 82 ARG A N 1
ATOM 676 C CA . ARG A 1 82 ? -9.616 3.382 24.073 1.00 85.00 82 ARG A CA 1
ATOM 677 C C . ARG A 1 82 ? -8.340 2.959 23.361 1.00 85.00 82 ARG A C 1
ATOM 679 O O . ARG A 1 82 ? -7.599 3.800 22.854 1.00 85.00 82 ARG A O 1
ATOM 686 N N . ASN A 1 83 ? -8.087 1.655 23.346 1.00 86.25 83 ASN A N 1
ATOM 687 C CA . ASN A 1 83 ? -7.008 1.065 22.563 1.00 86.25 83 ASN A CA 1
ATOM 688 C C . ASN A 1 83 ? -7.419 1.062 21.089 1.00 86.25 83 ASN A C 1
ATOM 690 O O . ASN A 1 83 ? -8.473 0.524 20.750 1.00 86.25 83 ASN A O 1
ATOM 694 N N . VAL A 1 84 ? -6.581 1.650 20.241 1.00 87.69 84 VAL A N 1
ATOM 695 C CA . VAL A 1 84 ? -6.769 1.709 18.793 1.00 87.69 84 VAL A CA 1
ATOM 696 C C . VAL A 1 84 ? -5.562 1.069 18.124 1.00 87.69 84 VAL A C 1
ATOM 698 O O . VAL A 1 84 ? -4.423 1.480 18.351 1.00 87.69 84 VAL A O 1
ATOM 701 N N . VAL A 1 85 ? -5.819 0.046 17.320 1.00 88.50 85 VAL A N 1
ATOM 702 C CA . VAL A 1 85 ? -4.845 -0.601 16.448 1.00 88.50 85 VAL A CA 1
ATOM 703 C C . VAL A 1 85 ? -4.972 0.016 15.065 1.00 88.50 85 VAL A C 1
ATOM 705 O O . VAL A 1 85 ? -6.043 -0.006 14.465 1.00 88.50 85 VAL A O 1
ATOM 708 N N . PHE A 1 86 ? -3.867 0.531 14.551 1.00 90.06 86 PHE A N 1
ATOM 709 C CA . PHE A 1 86 ? -3.720 0.910 13.157 1.00 90.06 86 PHE A CA 1
ATOM 710 C C . PHE A 1 86 ? -3.027 -0.211 12.399 1.00 90.06 86 PHE A C 1
ATOM 712 O O . PHE A 1 86 ? -1.969 -0.670 12.823 1.00 90.06 86 PHE A O 1
ATOM 719 N N . ILE A 1 87 ? -3.607 -0.631 11.284 1.00 91.44 87 ILE A N 1
ATOM 720 C CA . ILE A 1 87 ? -2.999 -1.545 10.320 1.00 91.44 87 ILE A CA 1
ATOM 721 C C . ILE A 1 87 ? -2.685 -0.696 9.089 1.00 91.44 87 ILE A C 1
ATOM 723 O O . ILE A 1 87 ? -3.592 -0.123 8.492 1.00 91.44 87 ILE A O 1
ATOM 727 N N . VAL A 1 88 ? -1.405 -0.549 8.760 1.00 91.44 88 VAL A N 1
ATOM 728 C CA . VAL A 1 88 ? -0.916 0.431 7.785 1.00 91.44 88 VAL A CA 1
ATOM 729 C C . VAL A 1 88 ? -0.101 -0.275 6.713 1.00 91.44 88 VAL A C 1
ATOM 731 O O . VAL A 1 88 ? 0.879 -0.947 7.026 1.00 91.44 88 VAL A O 1
ATOM 734 N N . ASN A 1 89 ? -0.466 -0.113 5.446 1.00 93.00 89 ASN A N 1
ATOM 735 C CA . ASN A 1 89 ? 0.317 -0.661 4.344 1.00 93.00 89 ASN A CA 1
ATOM 736 C C . ASN A 1 89 ? 1.657 0.088 4.205 1.00 93.00 89 ASN A C 1
ATOM 738 O O . ASN A 1 89 ? 1.698 1.321 4.251 1.00 93.00 89 ASN A O 1
ATOM 742 N N . ALA A 1 90 ? 2.762 -0.636 4.027 1.00 89.38 90 ALA A N 1
ATOM 743 C CA . ALA A 1 90 ? 4.092 -0.032 3.971 1.00 89.38 90 ALA A CA 1
ATOM 744 C C . ALA A 1 90 ? 4.348 0.743 2.667 1.00 89.38 90 ALA A C 1
ATOM 746 O O . ALA A 1 90 ? 5.047 1.756 2.690 1.00 89.38 90 ALA A O 1
ATOM 747 N N . SER A 1 91 ? 3.773 0.296 1.546 1.00 89.69 91 SER A N 1
ATOM 748 C CA . SER A 1 91 ? 3.951 0.921 0.231 1.00 89.69 91 SER A CA 1
ATOM 749 C C . SER A 1 91 ? 3.131 2.196 0.076 1.00 89.69 91 SER A C 1
ATOM 751 O O . SER A 1 91 ? 3.694 3.246 -0.221 1.00 89.69 91 SER A O 1
ATOM 753 N N . ASN A 1 92 ? 1.820 2.125 0.315 1.00 91.19 92 ASN A N 1
ATOM 754 C CA . ASN A 1 92 ? 0.872 3.204 0.003 1.00 91.19 92 ASN A CA 1
ATOM 755 C C . ASN A 1 92 ? 0.295 3.915 1.236 1.00 91.19 92 ASN A C 1
ATOM 757 O O . ASN A 1 92 ? -0.452 4.878 1.084 1.00 91.19 92 ASN A O 1
ATOM 761 N N . ARG A 1 93 ? 0.651 3.478 2.453 1.00 91.31 93 ARG A N 1
ATOM 762 C CA . ARG A 1 93 ? 0.180 4.048 3.732 1.00 91.31 93 ARG A CA 1
ATOM 763 C C . ARG A 1 93 ? -1.322 3.947 3.975 1.00 91.31 93 ARG A C 1
ATOM 765 O O . ARG A 1 93 ? -1.805 4.564 4.928 1.00 91.31 93 ARG A O 1
ATOM 772 N N . TYR A 1 94 ? -2.040 3.139 3.193 1.00 94.38 94 TYR A N 1
ATOM 773 C CA . TYR A 1 94 ? -3.447 2.870 3.450 1.00 94.38 94 TYR A CA 1
ATOM 774 C C . TYR A 1 94 ? -3.612 2.353 4.876 1.00 94.38 94 TYR A C 1
ATOM 776 O O . TYR A 1 94 ? -2.922 1.421 5.294 1.00 94.38 94 TYR A O 1
ATOM 784 N N . THR A 1 95 ? -4.478 3.010 5.636 1.00 93.81 95 THR A N 1
ATOM 785 C CA . THR A 1 95 ? -4.615 2.830 7.075 1.00 93.81 95 THR A CA 1
ATOM 786 C C . THR A 1 95 ? -6.007 2.335 7.421 1.00 93.81 95 THR A C 1
ATOM 788 O O . THR A 1 95 ? -7.016 2.918 7.036 1.00 93.81 95 THR A O 1
ATOM 791 N N . ILE A 1 96 ? -6.046 1.277 8.216 1.00 94.06 96 ILE A N 1
ATOM 792 C CA . ILE A 1 96 ? -7.257 0.707 8.791 1.00 94.06 96 ILE A CA 1
ATOM 793 C C . ILE A 1 96 ? -7.170 0.926 10.298 1.00 94.06 96 ILE A C 1
ATOM 795 O O . ILE A 1 96 ? -6.197 0.516 10.934 1.00 94.06 96 ILE A O 1
ATOM 799 N N . ALA A 1 97 ? -8.169 1.589 10.871 1.00 92.25 97 ALA A N 1
ATOM 800 C CA . ALA A 1 97 ? -8.264 1.832 12.301 1.00 92.25 97 ALA A CA 1
ATOM 801 C C . ALA A 1 97 ? -9.254 0.856 12.942 1.00 92.25 97 ALA A C 1
ATOM 803 O O . ALA A 1 97 ? -10.382 0.690 12.474 1.00 92.25 97 ALA A O 1
ATOM 804 N N . MET A 1 98 ? -8.835 0.218 14.032 1.00 90.88 98 MET A N 1
ATOM 805 C CA . MET A 1 98 ? -9.649 -0.754 14.751 1.00 90.88 98 MET A CA 1
ATOM 806 C C . MET A 1 98 ? -9.582 -0.548 16.261 1.00 90.88 98 MET A C 1
ATOM 808 O O . MET A 1 98 ? -8.539 -0.192 16.802 1.00 90.88 98 MET A O 1
ATOM 812 N N . THR A 1 99 ? -10.677 -0.819 16.958 1.00 89.25 99 THR A N 1
ATOM 813 C CA . THR A 1 99 ? -10.795 -0.781 18.420 1.00 89.25 99 THR A CA 1
ATOM 814 C C . THR A 1 99 ? -11.087 -2.163 18.987 1.00 89.25 99 THR A C 1
ATOM 816 O O . THR A 1 99 ? -11.473 -3.086 18.271 1.00 89.25 99 THR A O 1
ATOM 819 N N . ASP A 1 100 ? -10.905 -2.296 20.302 1.00 79.19 100 ASP A N 1
ATOM 820 C CA . ASP A 1 100 ? -11.304 -3.476 21.082 1.00 79.19 100 ASP A CA 1
ATOM 821 C C . ASP A 1 100 ? -10.731 -4.795 20.542 1.00 79.19 100 ASP A C 1
ATOM 823 O O . ASP A 1 100 ? -11.365 -5.854 20.563 1.00 79.19 100 ASP A O 1
ATOM 827 N N . ILE A 1 101 ? -9.491 -4.721 20.050 1.00 75.62 101 ILE A N 1
ATOM 828 C CA . ILE A 1 101 ? -8.713 -5.894 19.678 1.00 75.62 101 ILE A CA 1
ATOM 829 C C . ILE A 1 101 ? -7.906 -6.367 20.881 1.00 75.62 101 ILE A C 1
ATOM 831 O O . ILE A 1 101 ? -7.141 -5.607 21.476 1.00 75.62 101 ILE A O 1
ATOM 835 N N . GLU A 1 102 ? -8.053 -7.647 21.212 1.00 68.88 102 GLU A N 1
ATOM 836 C CA . GLU A 1 102 ? -7.254 -8.329 22.224 1.00 68.88 102 GLU A CA 1
ATOM 837 C C . GLU A 1 102 ? -6.053 -9.030 21.562 1.00 68.88 102 GLU A C 1
ATOM 839 O O . GLU A 1 102 ? -6.227 -10.065 20.916 1.00 68.88 102 GLU A O 1
ATOM 844 N N . PRO A 1 103 ? -4.812 -8.532 21.719 1.00 60.72 103 PRO A N 1
ATOM 845 C CA . PRO A 1 103 ? -3.634 -9.070 21.030 1.00 60.72 103 PRO A CA 1
ATOM 846 C C . PRO A 1 103 ? -3.078 -10.355 21.681 1.00 60.72 103 PRO A C 1
ATOM 848 O O . PRO A 1 103 ? -1.869 -10.558 21.747 1.00 60.72 103 PRO A O 1
ATOM 851 N N . ARG A 1 104 ? -3.939 -11.230 22.220 1.00 65.81 104 ARG A N 1
ATOM 852 C CA . ARG A 1 104 ? -3.516 -12.378 23.047 1.00 65.81 104 ARG A CA 1
ATOM 853 C C . ARG A 1 104 ? -3.035 -13.593 22.245 1.00 65.81 104 ARG A C 1
ATOM 855 O O . ARG A 1 104 ? -2.382 -14.456 22.821 1.00 65.81 104 ARG A O 1
ATOM 862 N N . ASN A 1 105 ? -3.313 -13.670 20.941 1.00 65.44 105 ASN A N 1
ATOM 863 C CA . ASN A 1 105 ? -2.865 -14.773 20.084 1.00 65.44 105 ASN A CA 1
ATOM 864 C C . ASN A 1 105 ? -2.432 -14.268 18.700 1.00 65.44 105 ASN A C 1
ATOM 866 O O . ASN A 1 105 ? -3.262 -13.824 17.908 1.00 65.44 105 ASN A O 1
ATOM 870 N N . TRP A 1 106 ? -1.136 -14.377 18.402 1.00 62.09 106 TRP A N 1
ATOM 871 C CA . TRP A 1 106 ? -0.543 -13.901 17.151 1.00 62.09 106 TRP A CA 1
ATOM 872 C C . TRP A 1 106 ? -1.024 -14.659 15.907 1.00 62.09 106 TRP A C 1
ATOM 874 O O . TRP A 1 106 ? -1.237 -14.024 14.882 1.00 62.09 106 TRP A O 1
ATOM 884 N N . ASN A 1 107 ? -1.278 -15.971 15.982 1.00 69.88 107 ASN A N 1
ATOM 885 C CA . ASN A 1 107 ? -1.793 -16.730 14.831 1.00 69.88 107 ASN A CA 1
ATOM 886 C C . ASN A 1 107 ? -3.217 -16.289 14.473 1.00 69.88 107 ASN A C 1
ATOM 888 O O . ASN A 1 107 ? -3.540 -16.078 13.305 1.00 69.88 107 ASN A O 1
ATOM 892 N N . TYR A 1 108 ? -4.049 -16.083 15.496 1.00 74.19 108 TYR A N 1
ATOM 893 C CA . TYR A 1 108 ? -5.383 -15.512 15.326 1.00 74.19 108 TYR A CA 1
ATOM 894 C C . TYR A 1 108 ? -5.312 -14.082 14.772 1.00 74.19 108 TYR A C 1
ATOM 896 O O . TYR A 1 108 ? -6.068 -13.728 13.873 1.00 74.19 108 TYR A O 1
ATOM 904 N N . TYR A 1 109 ? -4.372 -13.278 15.268 1.00 78.06 109 TYR A N 1
ATOM 905 C CA . TYR A 1 109 ? -4.179 -11.891 14.854 1.00 78.06 109 TYR A CA 1
ATOM 906 C C . TYR A 1 109 ? -3.757 -11.768 13.382 1.00 78.06 109 TYR A C 1
ATOM 908 O O . TYR A 1 109 ? -4.313 -10.946 12.660 1.00 78.06 109 TYR A O 1
ATOM 916 N N . THR A 1 110 ? -2.858 -12.631 12.903 1.00 79.00 110 THR A N 1
ATOM 917 C CA . THR A 1 110 ? -2.449 -12.671 11.492 1.00 79.00 110 THR A CA 1
ATOM 918 C C . THR A 1 110 ? -3.617 -13.027 10.573 1.00 79.00 110 THR A C 1
ATOM 920 O O . THR A 1 110 ? -3.892 -12.295 9.626 1.00 79.00 110 THR A O 1
ATOM 923 N N . MET A 1 111 ? -4.358 -14.101 10.879 1.00 82.19 111 MET A N 1
ATOM 924 C CA . MET A 1 111 ? -5.550 -14.476 10.103 1.00 82.19 111 MET A CA 1
ATOM 925 C C . MET A 1 111 ? -6.619 -13.378 10.126 1.00 82.19 111 MET A C 1
ATOM 927 O O . MET A 1 111 ? -7.292 -13.138 9.125 1.00 82.19 111 MET A O 1
ATOM 931 N N . TYR A 1 112 ? -6.785 -12.715 11.270 1.00 85.19 112 TYR A N 1
ATOM 932 C CA . TYR A 1 112 ? -7.732 -11.621 11.426 1.00 85.19 112 TYR A CA 1
ATOM 933 C C . TYR A 1 112 ? -7.361 -10.420 10.552 1.00 85.19 112 TYR A C 1
ATOM 935 O O . TYR A 1 112 ? -8.221 -9.912 9.840 1.00 85.19 112 TYR A O 1
ATOM 943 N N . ILE A 1 113 ? -6.088 -10.015 10.535 1.00 86.62 113 ILE A N 1
ATOM 944 C CA . ILE A 1 113 ? -5.603 -8.928 9.673 1.00 86.62 113 ILE A CA 1
ATOM 945 C C . ILE A 1 113 ? -5.835 -9.254 8.199 1.00 86.62 113 ILE A C 1
ATOM 947 O O . ILE A 1 113 ? -6.355 -8.408 7.479 1.00 86.62 113 ILE A O 1
ATOM 951 N N . SER A 1 114 ? -5.527 -10.476 7.754 1.00 89.44 114 SER A N 1
ATOM 952 C CA . SER A 1 114 ? -5.790 -10.884 6.368 1.00 89.44 114 SER A CA 1
ATOM 953 C C . SER A 1 114 ? -7.272 -10.762 6.004 1.00 89.44 114 SER A C 1
ATOM 955 O O . SER A 1 114 ? -7.589 -10.260 4.931 1.00 89.44 114 SER A O 1
ATOM 957 N N . ARG A 1 115 ? -8.187 -11.149 6.905 1.00 90.50 115 ARG A N 1
ATOM 958 C CA . ARG A 1 115 ? -9.638 -10.985 6.695 1.00 90.50 115 ARG A CA 1
ATOM 959 C C . ARG A 1 115 ? -10.067 -9.524 6.642 1.00 90.50 115 ARG A C 1
ATOM 961 O O . ARG A 1 115 ? -10.925 -9.177 5.844 1.00 90.50 115 ARG A O 1
ATOM 968 N N . VAL A 1 116 ? -9.482 -8.679 7.486 1.00 91.56 116 VAL A N 1
ATOM 969 C CA . VAL A 1 116 ? -9.769 -7.241 7.500 1.00 91.56 116 VAL A CA 1
ATOM 970 C C . VAL A 1 116 ? -9.286 -6.581 6.207 1.00 91.56 116 VAL A C 1
ATOM 972 O O . VAL A 1 116 ? -10.033 -5.814 5.610 1.00 91.56 116 VAL A O 1
ATOM 975 N N . ILE A 1 117 ? -8.078 -6.911 5.741 1.00 93.50 117 ILE A N 1
ATOM 976 C CA . ILE A 1 117 ? -7.554 -6.428 4.455 1.00 93.50 117 ILE A CA 1
ATOM 977 C C . ILE A 1 117 ? -8.452 -6.901 3.308 1.00 93.50 117 ILE A C 1
ATOM 979 O O . ILE A 1 117 ? -8.832 -6.087 2.475 1.00 93.50 117 ILE A O 1
ATOM 983 N N . HIS A 1 118 ? -8.834 -8.184 3.294 1.00 95.19 118 HIS A N 1
ATOM 984 C CA . HIS A 1 118 ? -9.758 -8.743 2.299 1.00 95.19 118 HIS A CA 1
ATOM 985 C C . HIS A 1 118 ? -11.084 -7.966 2.262 1.00 95.19 118 HIS A C 1
ATOM 987 O O . HIS A 1 118 ? -11.441 -7.451 1.206 1.00 95.19 118 HIS A O 1
ATOM 993 N N . GLY A 1 119 ? -11.742 -7.773 3.410 1.00 94.31 119 GLY A N 1
ATOM 994 C CA . GLY A 1 119 ? -13.009 -7.037 3.490 1.00 94.31 119 GLY A CA 1
ATOM 995 C C . GLY A 1 119 ? -12.897 -5.582 3.029 1.00 94.31 119 GLY A C 1
ATOM 996 O O . GLY A 1 119 ? -13.727 -5.115 2.256 1.00 94.31 119 GLY A O 1
ATOM 997 N N . VAL A 1 120 ? -11.823 -4.883 3.409 1.00 93.56 120 VAL A N 1
ATOM 998 C CA . VAL A 1 120 ? -11.569 -3.517 2.925 1.00 93.56 120 VAL A CA 1
ATOM 999 C C . VAL A 1 120 ? -11.366 -3.494 1.410 1.00 93.56 120 VAL A C 1
ATOM 1001 O O . VAL A 1 120 ? -11.884 -2.609 0.737 1.00 93.56 120 VAL A O 1
ATOM 1004 N N . MET A 1 121 ? -10.647 -4.464 0.840 1.00 94.56 121 MET A N 1
ATOM 1005 C CA . MET A 1 121 ? -10.475 -4.540 -0.612 1.00 94.56 121 MET A CA 1
ATOM 1006 C C . MET A 1 121 ? -11.809 -4.807 -1.331 1.00 94.56 121 MET A C 1
ATOM 1008 O O . MET A 1 121 ? -12.064 -4.202 -2.373 1.00 94.56 121 MET A O 1
ATOM 1012 N N . GLN A 1 122 ? -12.689 -5.636 -0.767 1.00 95.38 122 GLN A N 1
ATOM 1013 C CA . GLN A 1 122 ? -14.042 -5.821 -1.304 1.00 95.38 122 GLN A CA 1
ATOM 1014 C C . GLN A 1 122 ? -14.853 -4.517 -1.265 1.00 95.38 122 GLN A C 1
ATOM 1016 O O . GLN A 1 122 ? -15.466 -4.149 -2.265 1.00 95.38 122 GLN A O 1
ATOM 1021 N N . GLU A 1 123 ? -14.824 -3.783 -0.148 1.00 91.62 123 GLU A N 1
ATOM 1022 C CA . GLU A 1 123 ? -15.507 -2.486 -0.003 1.00 91.62 123 GLU A CA 1
ATOM 1023 C C . GLU A 1 123 ? -14.971 -1.428 -0.980 1.00 91.62 123 GLU A C 1
ATOM 1025 O O . GLU A 1 123 ? -15.723 -0.587 -1.471 1.00 91.62 123 GLU A O 1
ATOM 1030 N N . MET A 1 124 ? -13.680 -1.494 -1.320 1.00 90.50 124 MET A N 1
ATOM 1031 C CA . MET A 1 124 ? -13.065 -0.657 -2.355 1.00 90.50 124 MET A CA 1
ATOM 1032 C C . MET A 1 124 ? -13.470 -1.053 -3.787 1.00 90.50 124 MET A C 1
ATOM 1034 O O . MET A 1 124 ? -13.154 -0.315 -4.723 1.00 90.50 124 MET A O 1
ATOM 1038 N N . GLY A 1 125 ? -14.164 -2.182 -3.966 1.00 93.69 125 GLY A N 1
ATOM 1039 C CA . GLY A 1 125 ? -14.679 -2.660 -5.248 1.00 93.69 125 GLY A CA 1
ATOM 1040 C C . GLY A 1 125 ? -13.773 -3.644 -5.991 1.00 93.69 125 GLY A C 1
ATOM 1041 O O . GLY A 1 125 ? -14.000 -3.879 -7.178 1.00 93.69 125 GLY A O 1
ATOM 1042 N N . TYR A 1 126 ? -12.753 -4.218 -5.343 1.00 94.31 126 TYR A N 1
ATOM 1043 C CA . TYR A 1 126 ? -11.933 -5.262 -5.966 1.00 94.31 126 TYR A CA 1
ATOM 1044 C C . TYR A 1 126 ? -12.672 -6.605 -6.000 1.00 94.31 126 TYR A C 1
ATOM 1046 O O . TYR A 1 126 ? -13.334 -6.996 -5.041 1.00 94.31 126 TYR A O 1
ATOM 1054 N N . SER A 1 127 ? -12.535 -7.326 -7.113 1.00 94.38 127 SER A N 1
ATOM 1055 C CA . SER A 1 127 ? -13.094 -8.674 -7.283 1.00 94.38 127 SER A CA 1
ATOM 1056 C C . SER A 1 127 ? -12.333 -9.728 -6.468 1.00 94.38 127 SER A C 1
ATOM 1058 O O . SER A 1 127 ? -11.146 -9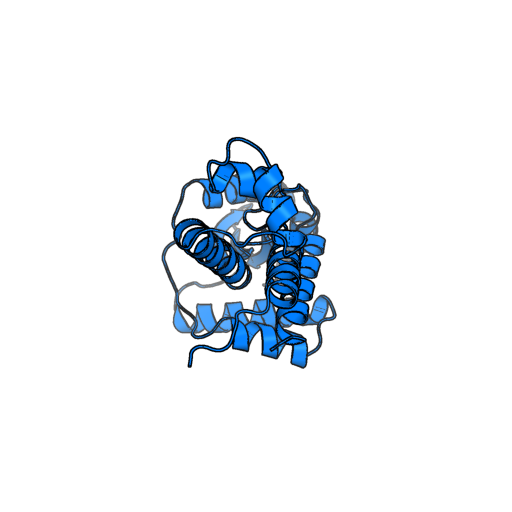.562 -6.182 1.00 94.38 127 SER A O 1
ATOM 1060 N N . GLU A 1 128 ? -12.983 -10.855 -6.155 1.00 94.44 128 GLU A N 1
ATOM 1061 C CA . GLU A 1 128 ? -12.329 -11.986 -5.472 1.00 94.44 128 GLU A CA 1
ATOM 1062 C C . GLU A 1 128 ? -11.087 -12.493 -6.212 1.00 94.44 128 GLU A C 1
ATOM 1064 O O . GLU A 1 128 ? -10.109 -12.862 -5.569 1.00 94.44 128 GLU A O 1
ATOM 1069 N N . ASP A 1 129 ? -11.076 -12.449 -7.547 1.00 91.12 129 ASP A N 1
ATOM 1070 C CA . ASP A 1 129 ? -9.912 -12.856 -8.339 1.00 91.12 129 ASP A CA 1
ATOM 1071 C C . ASP A 1 129 ? -8.721 -11.912 -8.122 1.00 91.12 129 ASP A C 1
ATOM 1073 O O . ASP A 1 129 ? -7.592 -12.364 -7.923 1.00 91.12 129 ASP A O 1
ATOM 1077 N N . GLN A 1 130 ? -8.961 -10.595 -8.091 1.00 91.00 130 GLN A N 1
ATOM 1078 C CA . GLN A 1 130 ? -7.920 -9.597 -7.814 1.00 91.00 130 GLN A CA 1
ATOM 1079 C C . GLN A 1 130 ? -7.392 -9.712 -6.381 1.00 91.00 130 GLN A C 1
ATOM 1081 O O . GLN A 1 130 ? -6.185 -9.622 -6.151 1.00 91.00 130 GLN A O 1
ATOM 1086 N N . ILE A 1 131 ? -8.283 -9.931 -5.412 1.00 93.69 131 ILE A N 1
ATOM 1087 C CA . ILE A 1 131 ? -7.904 -10.083 -4.004 1.00 93.69 131 ILE A CA 1
ATOM 1088 C C . ILE A 1 131 ? -7.150 -11.404 -3.796 1.00 93.69 131 ILE A C 1
ATOM 1090 O O . ILE A 1 131 ? -6.092 -11.430 -3.165 1.00 93.69 131 ILE A O 1
ATOM 1094 N N . GLY A 1 132 ? -7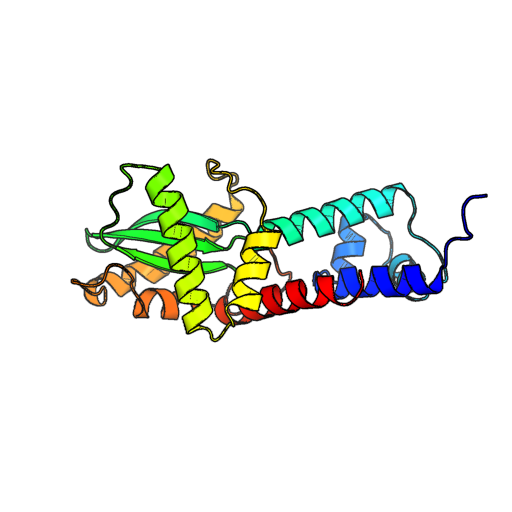.642 -12.501 -4.371 1.00 91.25 132 GLY A N 1
ATOM 1095 C CA . GLY A 1 132 ? -6.992 -13.808 -4.333 1.00 91.25 132 GLY A CA 1
ATOM 1096 C C . GLY A 1 132 ? -5.603 -13.772 -4.965 1.00 91.25 132 GLY A C 1
ATOM 1097 O O . GLY A 1 132 ? -4.656 -14.338 -4.418 1.00 91.25 132 GLY A O 1
ATOM 1098 N N . LEU A 1 133 ? -5.450 -13.039 -6.067 1.00 87.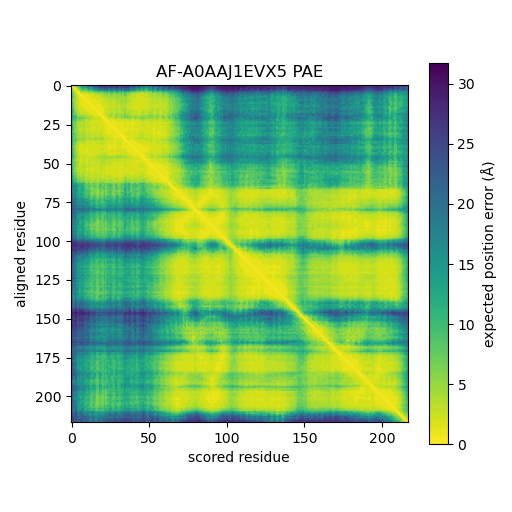69 133 LEU A N 1
ATOM 1099 C CA . LEU A 1 133 ? -4.160 -12.799 -6.696 1.00 87.69 133 LEU A CA 1
ATOM 1100 C C . LEU A 1 133 ? -3.203 -12.021 -5.783 1.00 87.69 133 LEU A C 1
ATOM 1102 O O . LEU A 1 133 ? -2.058 -12.441 -5.628 1.00 87.69 133 LEU A O 1
ATOM 1106 N N . TYR A 1 134 ? -3.662 -10.945 -5.138 1.00 91.06 134 TYR A N 1
ATOM 1107 C CA . TYR A 1 134 ? -2.859 -10.185 -4.175 1.00 91.06 134 TYR A CA 1
ATOM 1108 C C . TYR A 1 134 ? -2.284 -11.091 -3.072 1.00 91.06 134 TYR A C 1
ATOM 1110 O O . TYR A 1 134 ? -1.074 -11.096 -2.839 1.00 91.06 134 TYR A O 1
ATOM 1118 N N . PHE A 1 135 ? -3.124 -11.923 -2.445 1.00 90.50 135 PHE A N 1
ATOM 1119 C CA . PHE A 1 135 ? -2.685 -12.854 -1.398 1.00 90.50 135 PHE A CA 1
ATOM 1120 C C . PHE A 1 135 ? -1.833 -14.013 -1.932 1.00 90.50 135 PHE A C 1
ATOM 1122 O O . PHE A 1 135 ? -0.941 -14.501 -1.242 1.00 90.50 135 PHE A O 1
ATOM 1129 N N . LYS A 1 136 ? -2.053 -14.452 -3.174 1.00 87.50 136 LYS A N 1
ATOM 1130 C CA . LYS A 1 136 ? -1.184 -15.442 -3.821 1.00 87.50 136 LYS A CA 1
ATOM 1131 C C . LYS A 1 136 ? 0.218 -14.875 -4.059 1.00 87.50 136 LYS A C 1
ATOM 1133 O O . LYS A 1 136 ? 1.204 -15.572 -3.835 1.00 87.50 136 LYS A O 1
ATOM 1138 N N . MET A 1 137 ? 0.313 -13.619 -4.497 1.00 84.56 137 MET A N 1
ATOM 1139 C CA . MET A 1 137 ? 1.586 -12.938 -4.751 1.00 84.56 137 MET A CA 1
ATOM 1140 C C . MET A 1 137 ? 2.338 -12.575 -3.467 1.00 84.56 137 MET A C 1
ATOM 1142 O O . MET A 1 137 ? 3.567 -12.523 -3.495 1.00 84.56 137 MET A O 1
ATOM 1146 N N . SER A 1 138 ? 1.640 -12.367 -2.343 1.00 84.94 138 SER A N 1
ATOM 1147 C CA . SER A 1 138 ? 2.296 -12.083 -1.061 1.00 84.94 138 SER A CA 1
ATOM 1148 C C . SER A 1 138 ? 3.127 -13.253 -0.524 1.00 84.94 138 SER A C 1
ATOM 1150 O O . SER A 1 138 ? 4.012 -13.032 0.302 1.00 84.94 138 SER A O 1
ATOM 1152 N N . GLY A 1 139 ? 2.868 -14.480 -0.989 1.00 83.50 139 GLY A N 1
ATOM 1153 C CA . GLY A 1 139 ? 3.516 -15.689 -0.483 1.00 83.50 139 GLY A CA 1
ATOM 1154 C C . GLY A 1 139 ? 3.146 -15.988 0.973 1.00 83.50 139 GLY A C 1
ATOM 1155 O O . GLY A 1 139 ? 2.095 -15.565 1.459 1.00 83.50 139 GLY A O 1
ATOM 1156 N N . ASP A 1 140 ? 4.013 -16.727 1.669 1.00 79.06 140 ASP A N 1
ATOM 1157 C CA . ASP A 1 140 ? 3.773 -17.146 3.053 1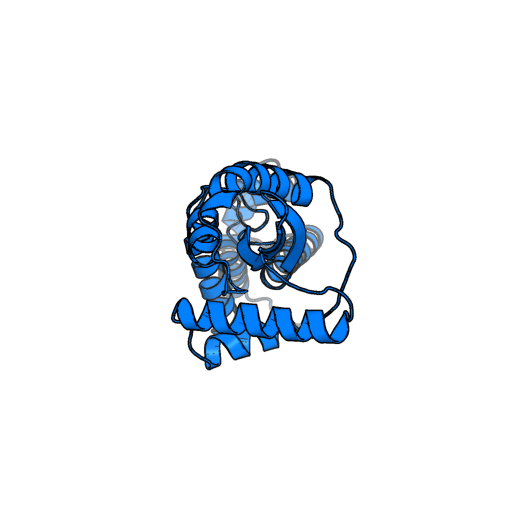.00 79.06 140 ASP A CA 1
ATOM 1158 C C . ASP A 1 140 ? 3.821 -15.970 4.039 1.00 79.06 140 ASP A C 1
ATOM 1160 O O . ASP A 1 140 ? 4.794 -15.208 4.116 1.00 79.06 140 ASP A O 1
ATOM 1164 N N . THR A 1 141 ? 2.780 -15.853 4.865 1.00 75.62 141 THR A N 1
ATOM 1165 C CA . THR A 1 141 ? 2.682 -14.770 5.843 1.00 75.62 141 THR A CA 1
ATOM 1166 C C . THR A 1 141 ? 3.753 -14.891 6.923 1.00 75.62 141 THR A C 1
ATOM 1168 O O . THR A 1 141 ? 3.765 -15.835 7.713 1.00 75.62 141 THR A O 1
ATOM 1171 N N . THR A 1 142 ? 4.615 -13.878 7.017 1.00 76.00 142 THR A N 1
ATOM 1172 C CA . THR A 1 142 ? 5.683 -13.809 8.023 1.00 76.00 142 THR A CA 1
ATOM 1173 C C . THR A 1 142 ? 5.457 -12.627 8.964 1.00 76.00 142 THR A C 1
ATOM 1175 O O . THR A 1 142 ? 5.360 -11.483 8.523 1.00 76.00 142 THR A O 1
ATOM 1178 N N . VAL A 1 143 ? 5.414 -12.878 10.276 1.00 72.75 143 VAL A N 1
ATOM 1179 C CA . VAL A 1 143 ? 5.311 -11.818 11.293 1.00 72.75 143 VAL A CA 1
ATOM 1180 C C . VAL A 1 143 ? 6.711 -11.412 11.741 1.00 72.75 143 VAL A C 1
ATOM 1182 O O . VAL A 1 143 ? 7.498 -12.243 12.189 1.00 72.75 143 VAL A O 1
ATOM 1185 N N . THR A 1 144 ? 7.022 -10.120 11.657 1.00 71.62 144 THR A N 1
ATOM 1186 C CA . THR A 1 144 ? 8.302 -9.566 12.119 1.00 71.62 144 THR A CA 1
ATOM 1187 C C . THR A 1 144 ? 8.064 -8.390 13.063 1.00 71.62 144 THR A C 1
ATOM 1189 O O . THR A 1 144 ? 7.008 -7.761 13.037 1.00 71.62 144 THR A O 1
ATOM 1192 N N . LYS A 1 145 ? 9.035 -8.083 13.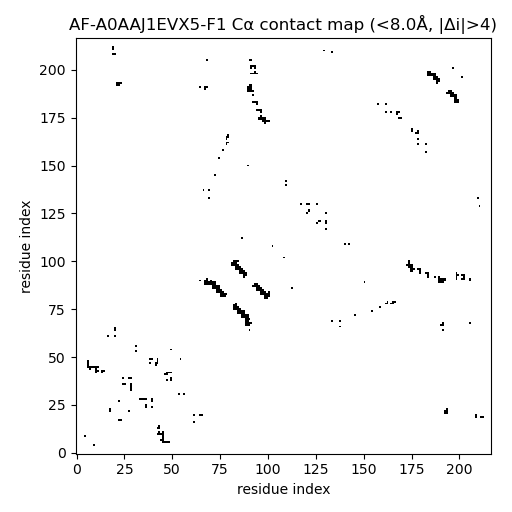933 1.00 63.78 145 LYS A N 1
ATOM 1193 C CA . LYS A 1 145 ? 9.006 -6.826 14.701 1.00 63.78 145 LYS A CA 1
ATOM 1194 C C . LYS A 1 145 ? 9.253 -5.653 13.746 1.00 63.78 145 LYS A C 1
ATOM 1196 O O . LYS A 1 145 ? 10.025 -5.791 12.802 1.00 63.78 145 LYS A O 1
ATOM 1201 N N . THR A 1 146 ? 8.636 -4.500 13.990 1.00 57.59 146 THR A N 1
ATOM 1202 C CA . THR A 1 146 ? 8.769 -3.315 13.126 1.00 57.59 146 THR A CA 1
ATOM 1203 C C . THR A 1 146 ? 10.222 -2.818 13.087 1.00 57.59 146 THR A C 1
ATOM 1205 O O . THR A 1 146 ? 10.818 -2.561 14.134 1.00 57.59 146 THR A O 1
ATOM 1208 N N . HIS A 1 147 ? 10.801 -2.666 11.889 1.00 48.16 147 HIS A N 1
ATOM 1209 C CA . HIS A 1 147 ? 12.181 -2.205 11.688 1.00 48.16 147 HIS A CA 1
ATOM 1210 C C . HIS A 1 147 ? 12.209 -0.783 11.089 1.00 48.16 147 HIS A C 1
ATOM 1212 O O . HIS A 1 147 ? 11.789 -0.582 9.955 1.00 48.16 147 HIS A O 1
ATOM 1218 N N . GLY A 1 148 ? 12.776 0.194 11.814 1.00 50.31 148 GLY A N 1
ATOM 1219 C CA . GLY A 1 148 ? 13.253 1.469 11.242 1.00 50.31 148 GLY A CA 1
ATOM 1220 C C . GLY A 1 148 ? 12.536 2.757 11.692 1.00 50.31 148 GLY A C 1
ATOM 1221 O O . GLY A 1 148 ? 11.323 2.806 11.860 1.00 50.31 148 GLY A O 1
ATOM 1222 N N . ARG A 1 149 ? 13.304 3.851 11.849 1.00 47.94 149 ARG A N 1
ATOM 1223 C CA . ARG A 1 149 ? 12.824 5.164 12.349 1.00 47.94 149 ARG A CA 1
ATOM 1224 C C . ARG A 1 149 ? 11.891 5.917 11.380 1.00 47.94 149 ARG A C 1
ATOM 1226 O O . ARG A 1 149 ? 11.074 6.709 11.841 1.00 47.94 149 ARG A O 1
ATOM 1233 N N . LYS A 1 150 ? 11.999 5.691 10.061 1.00 54.97 150 LYS A N 1
ATOM 1234 C CA . LYS A 1 150 ? 11.170 6.371 9.040 1.00 54.97 150 LYS A CA 1
ATOM 1235 C C . LYS A 1 150 ? 9.710 5.890 9.031 1.00 54.97 150 LYS A C 1
ATOM 1237 O O . LYS A 1 150 ? 8.824 6.739 9.037 1.00 54.97 150 LYS A O 1
ATOM 1242 N N . SER A 1 151 ? 9.463 4.573 9.112 1.00 55.28 151 SER A N 1
ATOM 1243 C CA . SER A 1 151 ? 8.100 4.009 9.229 1.00 55.28 151 SER A CA 1
ATOM 1244 C C . SER A 1 151 ? 7.366 4.590 10.452 1.00 55.28 151 SER A C 1
ATOM 1246 O O . SER A 1 151 ? 6.229 5.058 10.348 1.00 55.28 151 SER A O 1
ATOM 1248 N N . VAL A 1 152 ? 8.077 4.716 11.581 1.00 58.06 152 VAL A N 1
ATOM 1249 C CA . VAL A 1 152 ? 7.551 5.290 12.832 1.00 58.06 152 VAL A CA 1
ATOM 1250 C C . VAL A 1 152 ? 7.210 6.784 12.706 1.00 58.06 152 VAL A C 1
ATOM 1252 O O . VAL A 1 152 ? 6.188 7.220 13.229 1.00 58.06 152 VAL A O 1
ATOM 1255 N N . GLY A 1 153 ? 8.013 7.580 11.990 1.00 61.50 153 GLY A N 1
ATOM 1256 C CA . GLY A 1 153 ? 7.780 9.023 11.830 1.00 61.50 153 GLY A CA 1
ATOM 1257 C C . GLY A 1 153 ? 6.459 9.361 11.127 1.00 61.50 153 GLY A C 1
ATOM 1258 O O . GLY A 1 153 ? 5.710 10.217 11.600 1.00 61.50 153 GLY A O 1
ATOM 1259 N N . GLY A 1 154 ? 6.133 8.645 10.044 1.00 64.94 154 GLY A N 1
ATOM 1260 C CA . GLY A 1 154 ? 4.851 8.799 9.346 1.00 64.94 154 GLY A CA 1
ATOM 1261 C C . GLY A 1 154 ? 3.657 8.345 10.192 1.00 64.94 154 GLY A C 1
ATOM 1262 O O . GLY A 1 154 ? 2.615 8.997 10.201 1.00 64.94 154 GLY A O 1
ATOM 1263 N N . ILE A 1 155 ? 3.820 7.260 10.963 1.00 69.06 155 ILE A N 1
ATOM 1264 C CA . ILE A 1 155 ? 2.791 6.771 11.898 1.00 69.06 155 ILE A CA 1
ATOM 1265 C C . ILE A 1 155 ? 2.535 7.797 13.004 1.00 69.06 155 ILE A C 1
ATOM 1267 O O . ILE A 1 155 ? 1.383 8.073 13.308 1.00 69.06 155 ILE A O 1
ATOM 1271 N N . ASN A 1 156 ? 3.569 8.430 13.559 1.00 71.06 156 ASN A N 1
ATOM 1272 C CA . ASN A 1 156 ? 3.390 9.420 14.622 1.00 71.06 156 ASN A CA 1
ATOM 1273 C C . ASN A 1 156 ? 2.564 10.633 14.167 1.00 71.06 156 ASN A C 1
ATOM 1275 O O . ASN A 1 156 ? 1.705 11.090 14.917 1.00 71.06 156 ASN A O 1
ATOM 1279 N N . ARG A 1 157 ? 2.768 11.130 12.937 1.00 73.69 157 ARG A N 1
ATOM 1280 C CA . ARG A 1 157 ? 1.954 12.228 12.380 1.00 73.69 157 ARG A CA 1
ATOM 1281 C C . ARG A 1 157 ? 0.486 11.824 12.225 1.00 73.69 157 ARG A C 1
ATOM 1283 O O . ARG A 1 157 ? -0.395 12.553 12.666 1.00 73.69 157 ARG A O 1
ATOM 1290 N N . MET A 1 158 ? 0.244 10.639 11.674 1.00 76.44 158 MET A N 1
ATOM 1291 C CA . MET A 1 158 ? -1.093 10.051 11.551 1.00 76.44 158 MET A CA 1
ATOM 1292 C C . MET A 1 158 ? -1.773 9.889 12.922 1.00 76.44 158 MET A C 1
ATOM 1294 O O . MET A 1 158 ? -2.931 10.262 13.094 1.00 76.44 158 MET A O 1
ATOM 1298 N N . VAL A 1 159 ? -1.040 9.400 13.929 1.00 74.88 159 VAL A N 1
ATOM 1299 C CA . VAL A 1 159 ? -1.537 9.246 15.304 1.00 74.88 159 VAL A CA 1
ATOM 1300 C C . VAL A 1 159 ? -1.890 10.598 15.928 1.00 74.88 159 VAL A C 1
ATOM 1302 O O . VAL A 1 159 ? -2.910 10.678 16.608 1.00 74.88 159 VAL A O 1
ATOM 1305 N N . MET A 1 160 ? -1.109 11.660 15.690 1.00 77.88 160 MET A N 1
ATOM 1306 C CA . MET A 1 160 ? -1.460 13.010 16.158 1.00 77.88 160 MET A CA 1
ATOM 1307 C C . MET A 1 160 ? -2.802 13.473 15.581 1.00 77.88 160 MET A C 1
ATOM 1309 O O . MET A 1 160 ? -3.657 13.930 16.338 1.00 77.88 160 MET A O 1
ATOM 1313 N N . ASN A 1 161 ? -3.024 13.282 14.277 1.00 74.81 161 ASN A N 1
ATOM 1314 C CA . ASN A 1 161 ? -4.288 13.637 13.623 1.00 74.81 161 ASN A CA 1
ATOM 1315 C C . ASN A 1 161 ? -5.463 12.795 14.159 1.00 74.81 161 ASN A C 1
ATOM 1317 O O . ASN A 1 161 ? -6.560 13.306 14.381 1.00 74.81 161 ASN A O 1
ATOM 1321 N N . ALA A 1 162 ? -5.226 11.517 14.460 1.00 80.25 162 ALA A N 1
ATOM 1322 C CA . ALA A 1 162 ? -6.242 10.628 15.013 1.00 80.25 162 ALA A CA 1
ATOM 1323 C C . ALA A 1 162 ? -6.688 11.000 16.444 1.00 80.25 162 ALA A C 1
ATOM 1325 O O . ALA A 1 162 ? -7.803 10.662 16.839 1.00 80.25 162 ALA A O 1
ATOM 1326 N N . GLN A 1 163 ? -5.881 11.724 17.235 1.00 80.94 163 GLN A N 1
ATOM 1327 C CA . GLN A 1 163 ? -6.270 12.113 18.603 1.00 80.94 163 GLN A CA 1
ATOM 1328 C C . GLN A 1 163 ? -7.527 13.000 18.640 1.00 80.94 163 GLN A C 1
ATOM 1330 O O . GLN A 1 163 ? -8.298 12.942 19.604 1.00 80.94 163 GLN A O 1
ATOM 1335 N N . TYR A 1 164 ? -7.790 13.762 17.575 1.00 79.69 164 TYR A N 1
ATOM 1336 C CA . TYR A 1 164 ? -8.991 14.592 17.452 1.00 79.69 164 TYR A CA 1
ATOM 1337 C C . TYR A 1 164 ? -10.281 13.771 17.278 1.00 79.69 164 TYR A C 1
ATOM 1339 O O . TYR A 1 164 ? -11.368 14.270 17.564 1.00 79.69 164 TYR A O 1
ATOM 1347 N N . PHE A 1 165 ? -10.182 12.497 16.885 1.00 78.31 165 PHE A N 1
ATOM 1348 C CA . PHE A 1 165 ? -11.331 11.628 16.610 1.00 78.31 165 PHE A CA 1
ATOM 1349 C C . PHE A 1 165 ? -11.930 10.943 17.837 1.00 78.31 165 PHE A C 1
ATOM 1351 O O . PHE A 1 165 ? -12.925 10.242 17.707 1.00 78.31 165 PHE A O 1
ATOM 1358 N N . GLY A 1 166 ? -11.382 11.129 19.040 1.00 71.56 166 GLY A N 1
ATOM 1359 C CA . GLY A 1 166 ? -11.756 10.271 20.169 1.00 71.56 166 GLY A CA 1
ATOM 1360 C C . GLY A 1 166 ? -13.243 10.265 20.567 1.00 71.56 166 GLY A C 1
ATOM 1361 O O . GLY A 1 166 ? -13.690 9.280 21.138 1.00 71.56 166 GLY A O 1
ATOM 1362 N N . GLU A 1 167 ? -14.012 11.322 20.280 1.00 74.25 167 GLU A N 1
ATOM 1363 C CA . GLU A 1 167 ? -15.478 11.338 20.503 1.00 74.25 167 GLU A CA 1
ATOM 1364 C C . GLU A 1 167 ? -16.286 10.735 19.347 1.00 74.25 167 GLU A C 1
ATOM 1366 O O . GLU A 1 167 ? -17.422 10.326 19.558 1.00 74.25 167 GLU A O 1
ATOM 1371 N N . LYS A 1 168 ? -15.689 10.653 18.155 1.00 82.25 168 LYS A N 1
ATOM 1372 C CA . LYS A 1 168 ? -16.280 10.076 16.942 1.00 82.25 168 LYS A CA 1
ATOM 1373 C C . LYS A 1 168 ? -16.005 8.578 16.799 1.00 82.25 168 LYS A C 1
ATOM 1375 O O . LYS A 1 168 ? -16.462 7.963 15.850 1.00 82.25 168 LYS A O 1
ATOM 1380 N N . LEU A 1 169 ? -15.242 7.987 17.722 1.00 85.25 169 LEU A N 1
ATOM 1381 C CA . LEU A 1 169 ? -15.014 6.546 17.714 1.00 85.25 169 LEU A CA 1
ATOM 1382 C C . LEU A 1 169 ? -16.323 5.810 18.008 1.00 85.25 169 LEU A C 1
ATOM 1384 O O . LEU A 1 169 ? -16.913 5.968 19.082 1.00 85.25 169 LEU A O 1
ATOM 1388 N N . GLU A 1 170 ? -16.721 4.941 17.090 1.00 87.00 170 GLU A N 1
ATOM 1389 C CA . GLU A 1 170 ? -17.892 4.092 17.224 1.00 87.00 170 GLU A CA 1
ATOM 1390 C C . GLU A 1 170 ? -17.698 3.116 18.386 1.00 87.00 170 GLU A C 1
ATOM 1392 O O . GLU A 1 170 ? -16.677 2.427 18.496 1.00 87.00 170 GLU A O 1
ATOM 1397 N N . LYS A 1 171 ? -18.658 3.080 19.313 1.00 84.31 171 LYS A N 1
ATOM 1398 C CA . LYS A 1 171 ? -18.536 2.295 20.552 1.00 84.31 171 LYS A CA 1
ATOM 1399 C C . LYS A 1 171 ? -18.714 0.799 20.323 1.00 84.31 171 LYS A C 1
ATOM 1401 O O . LYS A 1 171 ? -18.035 0.019 20.977 1.00 84.31 171 LYS A O 1
ATOM 1406 N N . GLU A 1 172 ? -19.602 0.426 19.409 1.00 85.62 172 GLU A N 1
ATOM 1407 C CA . GLU A 1 172 ? -20.025 -0.965 19.200 1.00 85.62 172 GLU A CA 1
ATOM 1408 C C . GLU A 1 172 ? -19.336 -1.626 17.998 1.00 85.62 172 GLU A C 1
ATOM 1410 O O . GLU A 1 172 ? -19.321 -2.852 17.889 1.00 85.62 172 GLU A O 1
ATOM 1415 N N . ALA A 1 173 ? -18.705 -0.834 17.126 1.00 85.88 173 ALA A N 1
ATOM 1416 C CA . ALA A 1 173 ? -17.949 -1.335 15.989 1.00 85.88 173 ALA A CA 1
ATOM 1417 C C . ALA A 1 173 ? -16.470 -1.544 16.344 1.00 85.88 173 ALA A C 1
ATOM 1419 O O . ALA A 1 173 ? -15.827 -0.706 16.979 1.00 85.88 173 ALA A O 1
ATOM 1420 N N . LYS A 1 174 ? -15.902 -2.671 15.898 1.00 88.38 174 LYS A N 1
ATOM 1421 C CA . LYS A 1 174 ? -14.449 -2.902 15.973 1.00 88.38 174 LYS A CA 1
ATOM 1422 C C . LYS A 1 174 ? -13.712 -2.148 14.883 1.00 88.38 174 LYS A C 1
ATOM 1424 O O . LYS A 1 174 ? -12.659 -1.583 15.141 1.00 88.38 174 LYS A O 1
ATOM 1429 N N . TYR A 1 175 ? -14.241 -2.167 13.669 1.00 90.44 175 TYR A N 1
ATOM 1430 C CA . TYR A 1 175 ? -13.699 -1.395 12.565 1.00 90.44 175 TYR A CA 1
ATOM 1431 C C . TYR A 1 175 ? -14.200 0.045 12.670 1.00 90.44 175 TYR A C 1
ATOM 1433 O O . TYR A 1 175 ? -15.394 0.273 12.815 1.00 90.44 175 TYR A O 1
ATOM 1441 N N . GLN A 1 176 ? -13.279 1.005 12.653 1.00 92.88 176 GLN A N 1
ATOM 1442 C CA . GLN A 1 176 ? -13.586 2.425 12.791 1.00 92.88 176 GLN A CA 1
ATOM 1443 C C . GLN A 1 176 ? -13.569 3.057 11.397 1.00 92.88 176 GLN A C 1
ATOM 1445 O O . GLN A 1 176 ? -12.523 3.550 10.955 1.00 92.88 176 GLN A O 1
ATOM 1450 N N . TRP A 1 177 ? -14.703 2.993 10.691 1.00 90.19 177 TRP A N 1
ATOM 1451 C CA . TRP A 1 177 ? -14.824 3.442 9.298 1.00 90.19 177 TRP A CA 1
ATOM 1452 C C . TRP A 1 177 ? -14.450 4.917 9.144 1.00 90.19 177 TRP A C 1
ATOM 1454 O O . TRP A 1 177 ? -13.506 5.226 8.421 1.00 90.19 177 TRP A O 1
ATOM 1464 N N . GLU A 1 178 ? -15.105 5.820 9.883 1.00 90.19 178 GLU A N 1
ATOM 1465 C CA . GLU A 1 178 ? -14.891 7.270 9.738 1.00 90.19 178 GLU A CA 1
ATOM 1466 C C . GLU A 1 178 ? -13.436 7.680 9.999 1.00 90.19 178 GLU A C 1
ATOM 1468 O O . GLU A 1 178 ? -12.875 8.528 9.303 1.00 90.19 178 GLU A O 1
ATOM 1473 N N . LEU A 1 179 ? -12.801 7.060 11.001 1.00 91.06 179 LEU A N 1
ATOM 1474 C CA . LEU A 1 179 ? -11.393 7.307 11.296 1.00 91.06 179 LEU A CA 1
ATOM 1475 C C . LEU A 1 179 ? -10.497 6.774 10.171 1.00 91.06 179 LEU A C 1
ATOM 1477 O O . LEU A 1 179 ? -9.559 7.456 9.768 1.00 91.06 179 LEU A O 1
ATOM 1481 N N . SER A 1 180 ? -10.778 5.579 9.650 1.00 92.81 180 SER A N 1
ATOM 1482 C CA . SER A 1 180 ? -10.021 5.009 8.529 1.00 92.81 180 SER A CA 1
ATOM 1483 C C . SER A 1 180 ? -10.156 5.881 7.278 1.00 92.81 180 SER A C 1
ATOM 1485 O O . SER A 1 180 ? -9.156 6.227 6.654 1.00 92.81 180 SER A O 1
ATOM 1487 N N . GLU A 1 181 ? -11.371 6.310 6.942 1.00 91.19 181 GLU A N 1
ATOM 1488 C CA . GLU A 1 181 ? -11.648 7.197 5.813 1.00 91.19 181 GLU A CA 1
ATOM 1489 C C . GLU A 1 181 ? -10.910 8.534 5.948 1.00 91.19 181 GLU A C 1
ATOM 1491 O O . GLU A 1 181 ? -10.251 8.976 5.006 1.00 91.19 181 GLU A O 1
ATOM 1496 N N . TYR A 1 182 ? -10.963 9.153 7.129 1.00 90.81 182 TYR A N 1
ATOM 1497 C CA . TYR A 1 182 ? -10.249 10.396 7.407 1.00 90.81 182 TYR A CA 1
ATOM 1498 C C . TYR A 1 182 ? -8.738 10.254 7.189 1.00 90.81 182 TYR A C 1
ATOM 1500 O O . TYR A 1 182 ? -8.134 11.079 6.504 1.00 90.81 182 TYR A O 1
ATOM 1508 N N . LEU A 1 183 ? -8.129 9.189 7.719 1.00 90.62 183 LEU A N 1
ATOM 1509 C CA . LEU A 1 183 ? -6.691 8.949 7.579 1.00 90.62 183 LEU A CA 1
ATOM 1510 C C . LEU A 1 183 ? -6.288 8.660 6.126 1.00 90.62 183 LEU A C 1
ATOM 1512 O O . LEU A 1 183 ? -5.222 9.087 5.692 1.00 90.62 183 LEU A O 1
ATOM 1516 N N . ASN A 1 184 ? -7.148 7.998 5.349 1.00 92.81 184 ASN A N 1
ATOM 1517 C CA . ASN A 1 184 ? -6.893 7.683 3.938 1.00 92.81 184 ASN A CA 1
ATOM 1518 C C . ASN A 1 184 ? -7.159 8.848 2.967 1.00 92.81 184 ASN A C 1
ATOM 1520 O O . ASN A 1 184 ? -6.928 8.703 1.760 1.00 92.81 184 ASN A O 1
ATOM 1524 N N . ARG A 1 185 ? -7.617 9.992 3.489 1.00 90.31 185 ARG A N 1
ATOM 1525 C CA . ARG A 1 185 ? -7.758 11.280 2.791 1.00 90.31 185 ARG A CA 1
ATOM 1526 C C . ARG A 1 185 ? -6.726 12.319 3.253 1.00 90.31 185 ARG A C 1
ATOM 1528 O O . ARG A 1 185 ? -6.757 13.452 2.778 1.00 90.31 185 ARG A O 1
ATOM 1535 N N . ASP A 1 186 ? -5.806 11.952 4.147 1.00 86.06 186 ASP A N 1
ATOM 1536 C CA . ASP A 1 186 ? -4.691 12.811 4.552 1.00 86.06 186 ASP A CA 1
ATOM 1537 C C . ASP A 1 186 ? -3.507 12.620 3.599 1.00 86.06 186 ASP A C 1
ATOM 1539 O O . ASP A 1 186 ? -3.041 11.502 3.368 1.00 86.06 186 ASP A O 1
ATOM 1543 N N . ILE A 1 187 ? -3.029 13.718 3.014 1.00 87.12 187 ILE A N 1
ATOM 1544 C CA . ILE A 1 187 ? -1.965 13.664 2.013 1.00 87.12 187 ILE A CA 1
ATOM 1545 C C . ILE A 1 187 ? -0.650 13.219 2.661 1.00 87.12 187 ILE A C 1
ATOM 1547 O O . ILE A 1 187 ? -0.199 13.771 3.669 1.00 87.12 187 ILE A O 1
ATOM 1551 N N . CYS A 1 188 ? 0.007 12.231 2.060 1.00 85.56 188 CYS A N 1
ATOM 1552 C CA . CYS A 1 188 ? 1.260 11.691 2.572 1.00 85.56 188 CYS A CA 1
ATOM 1553 C C . CYS A 1 188 ? 2.261 11.424 1.446 1.00 85.56 188 CYS A C 1
ATOM 1555 O O . CYS A 1 188 ? 1.886 11.328 0.282 1.00 85.56 188 CYS A O 1
ATOM 1557 N N . GLN A 1 189 ? 3.540 11.310 1.803 1.00 85.06 189 GLN A N 1
ATOM 1558 C CA . GLN A 1 189 ? 4.582 10.783 0.923 1.00 85.06 189 GLN A CA 1
ATOM 1559 C C . GLN A 1 189 ? 4.991 9.408 1.472 1.00 85.06 189 GLN A C 1
ATOM 1561 O O . GLN A 1 189 ? 5.729 9.352 2.464 1.00 85.06 189 GLN A O 1
ATOM 1566 N N . PRO A 1 190 ? 4.436 8.311 0.933 1.00 85.81 190 PRO A N 1
ATOM 1567 C CA . PRO A 1 190 ? 4.667 6.970 1.458 1.00 85.81 190 PRO A CA 1
ATOM 1568 C C . PRO A 1 190 ? 5.979 6.368 0.913 1.00 85.81 190 PRO A C 1
ATOM 1570 O O . PRO A 1 190 ? 6.594 6.917 0.008 1.00 85.81 190 PRO A O 1
ATOM 1573 N N . GLU A 1 191 ? 6.430 5.227 1.443 1.00 83.44 191 GLU A N 1
ATOM 1574 C CA . GLU A 1 1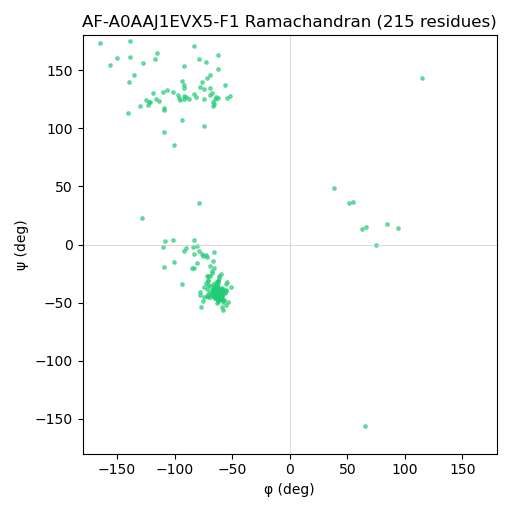91 ? 7.713 4.625 1.029 1.00 83.44 191 GLU A CA 1
ATOM 1575 C C . GLU A 1 191 ? 7.674 4.027 -0.389 1.00 83.44 191 GLU A C 1
ATOM 1577 O O . GLU A 1 191 ? 8.698 3.974 -1.069 1.00 83.44 191 GLU A O 1
ATOM 1582 N N . GLY A 1 192 ? 6.498 3.598 -0.853 1.00 81.00 192 GLY A N 1
ATOM 1583 C CA . GLY A 1 192 ? 6.307 3.021 -2.183 1.00 81.00 192 GLY A CA 1
ATOM 1584 C C . GLY A 1 192 ? 6.222 4.037 -3.325 1.00 81.00 192 GLY A C 1
ATOM 1585 O O . GLY A 1 192 ? 6.156 3.619 -4.482 1.00 81.00 192 GLY A O 1
ATOM 1586 N N . PHE A 1 193 ? 6.212 5.346 -3.033 1.00 80.56 193 PHE A N 1
ATOM 1587 C CA . PHE A 1 193 ? 5.973 6.399 -4.024 1.00 80.56 193 PHE A CA 1
ATOM 1588 C C . PHE A 1 193 ? 6.892 7.609 -3.825 1.00 80.56 193 PHE A C 1
ATOM 1590 O O . PHE A 1 193 ? 7.089 8.092 -2.714 1.00 80.56 193 PHE A O 1
ATOM 1597 N N . ASP A 1 194 ? 7.386 8.166 -4.931 1.00 76.38 194 ASP A N 1
ATOM 1598 C CA . ASP A 1 194 ? 8.269 9.341 -4.907 1.00 76.38 194 ASP A CA 1
ATOM 1599 C C . ASP A 1 194 ? 7.501 10.676 -4.803 1.00 76.38 194 ASP A C 1
ATOM 1601 O O . ASP A 1 194 ? 8.096 11.732 -4.570 1.00 76.38 194 ASP A O 1
ATOM 1605 N N . ALA A 1 195 ? 6.170 10.639 -4.922 1.00 77.44 195 ALA A N 1
ATOM 1606 C CA . ALA A 1 195 ? 5.286 11.800 -4.874 1.00 77.44 195 ALA A CA 1
ATOM 1607 C C . ALA A 1 195 ? 4.318 11.753 -3.684 1.00 77.44 195 ALA A C 1
ATOM 1609 O O . ALA A 1 195 ? 4.044 10.699 -3.111 1.00 77.44 195 ALA A O 1
ATOM 1610 N N . TYR A 1 196 ? 3.789 12.926 -3.332 1.00 85.94 196 TYR A N 1
ATOM 1611 C CA . TYR A 1 196 ? 2.682 13.029 -2.389 1.00 85.94 196 TYR A CA 1
ATOM 1612 C C . TYR A 1 196 ? 1.387 12.526 -3.030 1.00 85.94 196 TYR A C 1
ATOM 1614 O O . TYR A 1 196 ? 1.140 12.786 -4.207 1.00 85.94 196 TYR A O 1
ATOM 1622 N N . GLY A 1 197 ? 0.543 11.868 -2.242 1.00 88.94 197 GLY A N 1
ATOM 1623 C CA . GLY A 1 197 ? -0.773 11.416 -2.678 1.00 88.94 197 GLY A CA 1
ATOM 1624 C C . GLY A 1 197 ? -1.671 11.018 -1.513 1.00 88.94 197 GLY A C 1
ATOM 1625 O O . GLY A 1 197 ? -1.242 10.978 -0.354 1.00 88.94 197 GLY A O 1
ATOM 1626 N N . TYR A 1 198 ? -2.930 10.731 -1.832 1.00 92.81 198 TYR A N 1
ATOM 1627 C CA . TYR A 1 198 ? -3.889 10.194 -0.875 1.00 92.81 198 TYR A CA 1
ATOM 1628 C C . TYR A 1 198 ? -3.712 8.675 -0.761 1.00 92.81 198 TYR A C 1
ATOM 1630 O O . TYR A 1 198 ? -3.716 7.999 -1.792 1.00 92.81 198 TYR A O 1
ATOM 1638 N N . PRO A 1 199 ? -3.589 8.099 0.450 1.00 94.19 199 PRO A N 1
ATOM 1639 C CA . PRO A 1 199 ? -3.394 6.657 0.619 1.00 94.19 199 PRO A CA 1
ATOM 1640 C C . PRO A 1 199 ? -4.410 5.783 -0.129 1.00 94.19 199 PRO A C 1
ATOM 1642 O O . PRO A 1 199 ? -4.054 4.742 -0.674 1.00 94.19 199 PRO A O 1
ATOM 1645 N N . SER A 1 200 ? -5.668 6.225 -0.203 1.00 92.94 200 SER A N 1
ATOM 1646 C CA . SER A 1 200 ? -6.737 5.543 -0.947 1.00 92.94 200 SER A CA 1
ATOM 1647 C C . SER A 1 200 ? -6.496 5.468 -2.460 1.00 92.94 200 SER A C 1
ATOM 1649 O O . SER A 1 200 ? -6.798 4.448 -3.077 1.00 92.94 200 SER A O 1
ATOM 1651 N N . GLU A 1 201 ? -5.930 6.512 -3.064 1.00 93.31 201 GLU A N 1
ATOM 1652 C CA . GLU A 1 201 ? -5.566 6.541 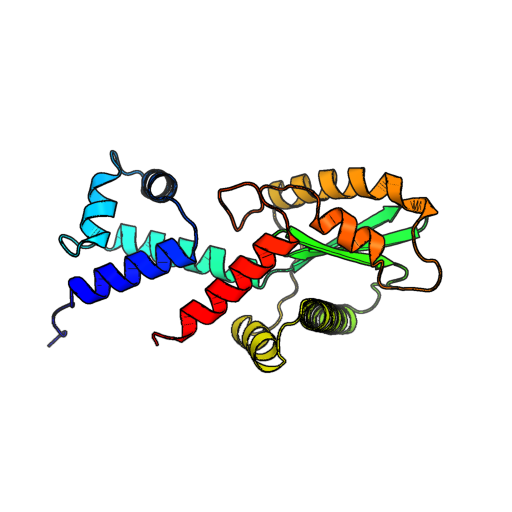-4.487 1.00 93.31 201 GLU A CA 1
ATOM 1653 C C . GLU A 1 201 ? -4.275 5.764 -4.746 1.00 93.31 201 GLU A C 1
ATOM 1655 O O . GLU A 1 201 ? -4.179 4.998 -5.701 1.00 93.31 201 GLU A O 1
ATOM 1660 N N . LEU A 1 202 ? -3.298 5.903 -3.851 1.00 92.62 202 LEU A N 1
ATOM 1661 C CA . LEU A 1 202 ? -2.021 5.199 -3.928 1.00 92.62 202 LEU A CA 1
ATOM 1662 C C . LEU A 1 202 ? -2.210 3.678 -3.825 1.00 92.62 202 LEU A C 1
ATOM 1664 O O . LEU A 1 202 ? -1.536 2.928 -4.525 1.00 92.62 202 LEU A O 1
ATOM 1668 N N . PHE A 1 203 ? -3.167 3.212 -3.016 1.00 94.00 203 PHE A N 1
ATOM 1669 C CA . PHE A 1 203 ? -3.533 1.796 -2.960 1.00 94.00 203 PHE A CA 1
ATOM 1670 C C . PHE A 1 203 ? -4.057 1.282 -4.309 1.00 94.00 203 PHE A C 1
ATOM 1672 O O . PHE A 1 203 ? -3.705 0.178 -4.718 1.00 94.00 203 PHE A O 1
ATOM 1679 N N . LYS A 1 204 ? -4.858 2.084 -5.026 1.00 91.88 204 LYS A N 1
ATOM 1680 C CA . LYS A 1 204 ? -5.341 1.729 -6.373 1.00 91.88 204 LYS A CA 1
ATOM 1681 C C . LYS A 1 204 ? -4.195 1.596 -7.361 1.00 91.88 204 LYS A C 1
ATOM 1683 O O . LYS A 1 204 ? -4.123 0.590 -8.057 1.00 91.88 204 LYS A O 1
ATOM 1688 N N . LEU A 1 205 ? -3.260 2.544 -7.344 1.00 88.62 205 LEU A N 1
ATOM 1689 C CA . LEU A 1 205 ? -2.067 2.480 -8.188 1.00 88.62 205 LEU A CA 1
ATOM 1690 C C . LEU A 1 205 ? -1.228 1.230 -7.895 1.00 88.62 205 LEU A C 1
ATOM 1692 O O . LEU A 1 205 ? -0.778 0.570 -8.824 1.00 88.62 205 LEU A O 1
ATOM 1696 N N . ASP A 1 206 ? -1.031 0.867 -6.624 1.00 90.06 206 ASP A N 1
ATOM 1697 C CA . ASP A 1 206 ? -0.332 -0.376 -6.276 1.00 90.06 206 ASP A CA 1
ATOM 1698 C C . ASP A 1 206 ? -1.063 -1.619 -6.804 1.00 90.06 206 ASP A C 1
ATOM 1700 O O . ASP A 1 206 ? -0.423 -2.511 -7.359 1.00 90.06 206 ASP A O 1
ATOM 1704 N N . MET A 1 207 ? -2.393 -1.669 -6.696 1.00 88.38 207 MET A N 1
ATOM 1705 C CA . MET A 1 207 ? -3.190 -2.777 -7.231 1.00 88.38 207 MET A CA 1
ATOM 1706 C C . MET A 1 207 ? -3.135 -2.863 -8.762 1.00 88.38 207 MET A C 1
ATOM 1708 O O . MET A 1 207 ? -2.976 -3.955 -9.302 1.00 88.38 207 MET A O 1
ATOM 1712 N N . GLU A 1 208 ? -3.203 -1.735 -9.469 1.00 84.25 208 GLU A N 1
ATOM 1713 C CA . GLU A 1 208 ? -3.055 -1.677 -10.930 1.00 84.25 208 GLU A CA 1
ATOM 1714 C C . GLU A 1 208 ? -1.678 -2.183 -11.374 1.00 84.25 208 GLU A C 1
ATOM 1716 O O . GLU A 1 208 ? -1.579 -2.990 -12.298 1.00 84.25 208 GLU A O 1
ATOM 1721 N N . ARG A 1 209 ? -0.612 -1.787 -10.667 1.00 79.06 209 ARG A N 1
ATOM 1722 C CA . ARG A 1 209 ? 0.757 -2.255 -10.934 1.00 79.06 209 ARG A CA 1
ATOM 1723 C C . ARG A 1 209 ? 0.887 -3.769 -10.784 1.00 79.06 209 ARG A C 1
ATOM 1725 O O . ARG A 1 209 ? 1.547 -4.397 -11.607 1.00 79.06 209 ARG A O 1
ATOM 1732 N N . LEU A 1 210 ? 0.244 -4.361 -9.773 1.00 77.44 210 LEU A N 1
ATOM 1733 C CA . LEU A 1 210 ? 0.249 -5.815 -9.575 1.00 77.44 210 LEU A CA 1
ATOM 1734 C C . LEU A 1 210 ? -0.439 -6.562 -10.722 1.00 77.44 210 LEU A C 1
ATOM 1736 O O . LEU A 1 210 ? 0.054 -7.608 -11.137 1.00 77.44 210 LEU A O 1
ATOM 1740 N N . VAL A 1 211 ? -1.539 -6.019 -11.250 1.00 64.75 211 VAL A N 1
ATOM 1741 C CA . VAL A 1 211 ? -2.249 -6.598 -12.402 1.00 64.75 211 VAL A CA 1
ATOM 1742 C C . VAL A 1 211 ? -1.412 -6.472 -13.680 1.00 64.75 211 VAL A C 1
ATOM 1744 O O . VAL A 1 211 ? -1.314 -7.438 -14.434 1.00 64.75 211 VAL A O 1
ATOM 1747 N N . CYS A 1 212 ? -0.744 -5.334 -13.899 1.00 57.00 212 CYS A N 1
ATOM 1748 C CA . CYS A 1 212 ? 0.137 -5.135 -15.055 1.00 57.00 212 CYS A CA 1
ATOM 1749 C C . CYS A 1 212 ? 1.358 -6.072 -15.054 1.00 57.00 212 CYS A C 1
ATOM 1751 O O . CYS A 1 212 ? 1.783 -6.508 -16.114 1.00 57.00 212 CYS A O 1
ATOM 1753 N N . CYS A 1 213 ? 1.899 -6.452 -13.891 1.00 51.44 213 CYS A N 1
ATOM 1754 C CA . CYS A 1 213 ? 3.027 -7.393 -13.816 1.00 51.44 213 CYS A CA 1
ATOM 1755 C C . CYS A 1 213 ? 2.708 -8.828 -14.297 1.00 51.44 213 CYS A C 1
ATOM 1757 O O . CYS A 1 213 ? 3.618 -9.655 -14.334 1.00 51.44 213 CYS A O 1
ATOM 1759 N N . ILE A 1 214 ? 1.447 -9.147 -14.613 1.00 44.06 214 ILE A N 1
ATOM 1760 C CA . ILE A 1 214 ? 0.982 -10.507 -14.941 1.00 44.06 214 ILE A CA 1
ATOM 1761 C C . ILE A 1 214 ? 0.631 -10.666 -16.419 1.00 44.06 214 ILE A C 1
ATOM 1763 O O . ILE A 1 214 ? 0.600 -11.790 -16.909 1.00 44.06 214 ILE A O 1
ATOM 1767 N N . VAL A 1 215 ? 0.385 -9.575 -17.144 1.00 35.75 215 VAL A N 1
ATOM 1768 C CA . VAL A 1 215 ? -0.057 -9.669 -18.544 1.00 35.75 215 VAL A CA 1
ATOM 1769 C C . VAL A 1 215 ? 1.080 -10.055 -19.504 1.00 35.75 215 VAL A C 1
ATOM 1771 O O . VAL A 1 215 ? 0.796 -10.430 -20.636 1.00 35.75 215 VAL A O 1
ATOM 1774 N N . ASP A 1 216 ? 2.335 -10.057 -19.032 1.00 34.34 216 ASP A N 1
ATOM 1775 C CA . ASP A 1 216 ? 3.536 -10.207 -19.870 1.00 34.34 216 ASP A CA 1
ATOM 1776 C C . ASP A 1 216 ? 4.528 -11.309 -19.412 1.00 34.34 216 ASP A C 1
ATOM 1778 O O . ASP A 1 216 ? 5.713 -11.260 -19.756 1.00 34.34 216 ASP A O 1
ATOM 1782 N N . ILE A 1 217 ? 4.075 -12.322 -18.652 1.00 35.75 217 ILE A N 1
ATOM 1783 C CA . ILE A 1 217 ? 4.846 -13.561 -18.361 1.00 35.75 217 ILE A CA 1
ATOM 1784 C C . ILE A 1 217 ? 4.156 -14.765 -19.000 1.00 35.75 217 ILE A C 1
ATOM 1786 O O . ILE A 1 217 ? 4.863 -15.540 -19.686 1.00 35.75 217 ILE A O 1
#

Foldseek 3Di:
DPPPDDLQVQLCVLVLLCVLQADDLVNLCVQVVPPDSVVVVCSNRSNDPDPPVSVVSSVVVSVVLLLQQLDWDWDWDDAPRWIWIWTARQQLRQIWIFTDDDPPDPVVVQVVVLVVVLVVCVVLPDDPVLSVLSVVSNPDDDDDDDDDDVVVVVVVVLVVVLNVCRVVADPPGGTRVVSSVVSQQDWDDHPSHPDIDRSSVSNVSSSVSSVSVPVPD

InterPro domains:
  IPR001387 Cro/C1-type, helix-turn-helix domain [cd00093] (14-64)
  IPR053864 Domain of unknown function DUF6933 [PF22016] (67-201)

Nearest PDB structures (foldseek):
  3f9k-assembly1_B  TM=4.075E-01  e=1.208E-02  Human immunodeficiency virus type 2 (ISOLATE ROD)
  6we7-assembly1_A-2  TM=5.118E-01  e=1.234E-01  Human immunodeficiency virus 1
  3hpg-assembly3_A-2  TM=4.512E-01  e=2.269E-01  Visna/maedi virus EV1 KV1772
  3vq6-assembly1_B  TM=4.698E-01  e=2.147E-01  Human im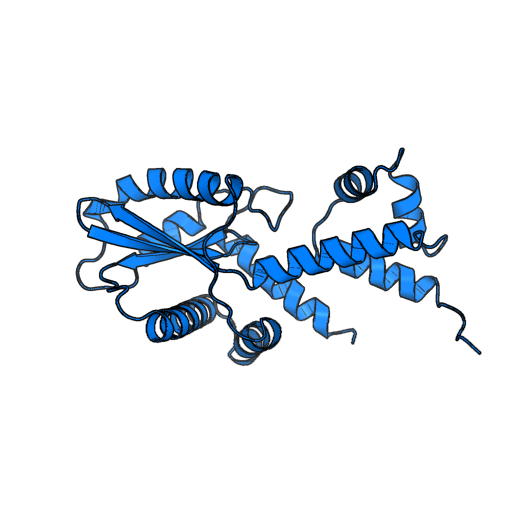munodeficiency virus 1
  7u32-assembly1_A  TM=3.890E-01  e=4.924E-01  Visna/maedi virus EV1 KV1772

pLDDT: mean 81.91, std 12.61, range [34.34, 95.38]

Solvent-accessible surface area (backbone atoms only — not comparable to full-atom values): 12426 Å² total; per-residue (Å²): 128,84,76,81,80,58,44,60,63,50,10,52,53,50,42,50,56,36,63,60,52,52,62,50,67,68,53,52,20,60,76,69,68,45,96,54,57,64,66,58,60,33,26,56,66,34,73,45,79,73,51,72,69,54,46,51,53,50,56,50,52,55,50,54,48,60,52,25,68,66,33,69,48,77,47,79,48,74,36,86,89,42,57,35,40,36,43,27,32,48,14,36,48,36,41,44,35,31,35,88,76,80,90,85,46,67,71,61,48,53,58,47,50,54,50,52,53,49,52,52,42,45,77,74,67,50,51,70,67,59,52,52,46,52,58,60,73,52,54,80,90,78,92,74,82,91,83,63,74,67,67,50,53,58,48,50,55,54,51,60,63,50,51,78,42,48,85,73,56,60,87,88,47,44,65,31,61,70,62,16,53,54,57,22,64,43,78,39,69,35,80,46,41,86,54,74,43,34,12,59,59,40,43,49,53,54,53,52,32,58,57,59,71,59,81,82,118

Mean predicted aligned error: 9.36 Å